Protein AF-A0A0R2HB20-F1 (afdb_monomer)

Nearest PDB structures (foldseek):
  3k6q-assembly2_D  TM=3.188E-01  e=1.375E+00  Syntrophomonas wolfei subsp. wolfei str. Goettingen G311

Solvent-accessible surface area (backbone atoms only — not comparable to full-atom values): 12251 Å² total; per-residue (Å²): 90,63,37,22,66,44,56,65,70,60,52,48,53,48,52,52,53,52,28,56,75,71,75,42,61,64,51,72,50,74,55,97,50,35,41,39,42,31,37,76,92,44,102,54,73,49,78,46,78,54,72,73,81,50,82,34,63,66,57,35,50,54,51,51,53,49,51,50,35,42,78,71,64,76,43,54,73,68,59,49,53,56,47,51,55,51,54,71,72,52,77,87,70,78,56,67,68,58,53,38,52,49,24,12,61,65,12,36,61,66,46,66,77,68,73,55,55,74,65,53,48,53,50,22,34,52,29,8,24,51,15,47,50,47,17,62,51,41,49,74,77,42,100,48,89,49,51,24,36,21,56,9,26,20,48,21,25,39,52,21,51,54,50,26,71,80,40,71,90,45,62,39,68,58,40,29,64,33,11,40,47,67,71,50,51,59,69,46,42,53,50,13,53,53,31,40,75,70,69,39,48,70,63,11,51,52,40,36,50,54,30,48,53,42,53,49,27,26,54,50,13,30,50,52,24,51,55,52,50,68,73,76,106

Foldseek 3Di:
DVLQPDDQVVVQVLVCLVCVLVVWDWDWDDDDQWIWIDTPVDRDIDIDGHDNPHHDVVLVVQLVVLSVCVSVVVDDPVVSVVSNVVSVPDDPDDPLVVVLQVQLVQLQPVCVVVVHDVLLSVLSSRLQSQLVVQLVVCVVVDPDPLPSLLSSLLSQLLSLVVSCVVPVVDDSVSSSVSSCRVQQPVVLLVVLVVCVVVVVPVSSVVSNVSNVVNVVSSVNSNVVNVVVNVVVD

InterPro domains:
  IPR010619 Threonine/serine exporter-like, N-terminal domain [PF06738] (1-228)
  IPR050539 ThrE Dicarboxylate/Amino Acid Exporter [PTHR34390] (1-230)

Radius of gyration: 22.12 Å; Cα contacts (8 Å, |Δi|>4): 313; chains: 1; bounding box: 54×37×67 Å

pLDDT: mean 86.82, std 7.97, range [53.91, 97.56]

Mean predicted aligned error: 9.38 Å

Organism: Weissella viridescens (NCBI:txid1629)

Secondary structure (DSSP, 8-state):
-GGGT--HHHHHHHHHHHHHHTT--EEEEEETTEEEEEETTSSPEEEEE-------HHHHHHHHHHHHHHHTTSS-HHHHHHHHHHHHH------HHHHHHHHHHHHSHHHHHTT--HHHHHHHHHHHHHHHHHHHHHHTT--STTHHHHHHHHHHHHHHHHHHHH-TTS-HHHHHHHHTGGGS-HHHHHHHHHHHHTT-HHHHHHHHHHHHHHHHHHHHHHHHHHHHHHHH-

Sequence (233 aa):
MIENGAEDSQVENQLITISEFLNVKINCAITLDTIFINLDSTSKTELIKVNSNAFNLQKVDALTQNTYALLTRQIDLNTYYDRIDRIEHKTINYPFWLRFIGAGLVSMPPFLLFQTTPITFLFGFFLGPTGYFLNSTVDRHVDLPYVANVFGDFTVAFLACVAGTFYPTTSVASLIIFGLLPLFPGTSIVNAIHEIIHNEMISGLIRLLQSLLSAGALGVGSTIAIVIFNALF

Structure (mmCIF, N/CA/C/O backbone):
data_AF-A0A0R2HB20-F1
#
_entry.id   AF-A0A0R2HB20-F1
#
loop_
_atom_site.group_PDB
_atom_site.id
_atom_site.type_symbol
_atom_site.label_atom_id
_atom_site.label_alt_id
_atom_site.label_comp_id
_atom_site.label_asym_id
_atom_site.label_entity_id
_atom_site.label_seq_id
_atom_site.pdbx_PDB_ins_code
_atom_site.Cartn_x
_atom_site.Cartn_y
_atom_site.Cartn_z
_atom_site.occupancy
_atom_site.B_iso_or_equiv
_atom_site.auth_seq_id
_atom_site.auth_comp_id
_atom_site.auth_asym_id
_atom_site.auth_atom_id
_atom_site.pdbx_PDB_model_num
ATOM 1 N N . MET A 1 1 ? -11.831 -5.806 14.038 1.00 81.19 1 MET A N 1
ATOM 2 C CA . MET A 1 1 ? -11.592 -4.432 13.523 1.00 81.19 1 MET A CA 1
ATOM 3 C C . MET A 1 1 ? -10.115 -4.170 13.262 1.00 81.19 1 MET A C 1
ATOM 5 O O . MET A 1 1 ? -9.797 -3.836 12.130 1.00 81.19 1 MET A O 1
ATOM 9 N N . ILE A 1 2 ? -9.230 -4.380 14.245 1.00 82.12 2 ILE A N 1
ATOM 10 C CA . ILE A 1 2 ? -7.772 -4.149 14.120 1.00 82.12 2 ILE A CA 1
ATOM 11 C C . ILE A 1 2 ? -7.163 -4.896 12.926 1.00 82.12 2 ILE A C 1
ATOM 13 O O . ILE A 1 2 ? -6.476 -4.292 12.112 1.00 82.12 2 ILE A O 1
ATOM 17 N N . GLU A 1 3 ? -7.535 -6.166 12.722 1.00 80.56 3 GLU A N 1
ATOM 18 C CA . GLU A 1 3 ? -7.082 -6.967 11.567 1.00 80.56 3 GLU A CA 1
ATOM 19 C C . GLU A 1 3 ? -7.355 -6.317 10.206 1.00 80.56 3 GLU A C 1
ATOM 21 O O . GLU A 1 3 ? -6.705 -6.658 9.227 1.00 80.56 3 GLU A O 1
ATOM 26 N N . ASN A 1 4 ? -8.323 -5.394 10.148 1.00 76.44 4 ASN A N 1
ATOM 27 C CA . ASN A 1 4 ? -8.774 -4.724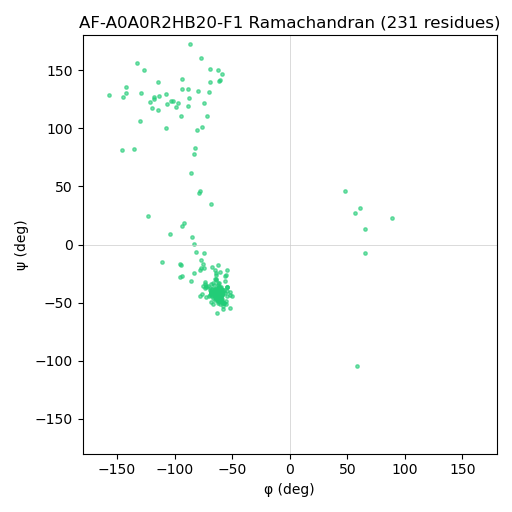 8.934 1.00 76.44 4 ASN A CA 1
ATOM 28 C C . ASN A 1 4 ? -8.246 -3.282 8.816 1.00 76.44 4 ASN A C 1
ATOM 30 O O . ASN A 1 4 ? -8.675 -2.558 7.915 1.00 76.44 4 ASN A O 1
ATOM 34 N N . GLY A 1 5 ? -7.326 -2.867 9.694 1.00 73.69 5 GLY A N 1
ATOM 35 C CA . GLY A 1 5 ? -6.670 -1.560 9.635 1.00 73.69 5 GLY A CA 1
ATOM 36 C C . GLY A 1 5 ? -7.382 -0.429 10.379 1.00 73.69 5 GLY A C 1
ATOM 37 O O . GLY A 1 5 ? -7.194 0.729 10.017 1.00 73.69 5 GLY A O 1
ATOM 38 N N . ALA A 1 6 ? -8.219 -0.756 11.370 1.00 78.94 6 ALA A N 1
ATOM 39 C CA . ALA A 1 6 ? -8.758 0.234 12.306 1.00 78.94 6 ALA A CA 1
ATOM 40 C C . ALA A 1 6 ? -7.655 0.765 13.236 1.00 78.94 6 ALA A C 1
ATOM 42 O O . ALA A 1 6 ? -6.721 0.028 13.544 1.00 78.94 6 ALA A O 1
ATOM 43 N N . GLU A 1 7 ? -7.792 2.007 13.699 1.00 76.81 7 GLU A N 1
ATOM 44 C CA . GLU A 1 7 ? -6.889 2.591 14.697 1.00 76.81 7 GLU A CA 1
ATOM 45 C C . GLU A 1 7 ? -7.077 1.912 16.062 1.00 76.81 7 GLU A C 1
ATOM 47 O O . GLU A 1 7 ? -8.211 1.645 16.476 1.00 76.81 7 GLU A O 1
ATOM 52 N N . ASP A 1 8 ? -5.978 1.656 16.776 1.00 82.56 8 ASP A N 1
ATOM 53 C CA . ASP A 1 8 ? -5.995 0.941 18.060 1.00 82.56 8 ASP A CA 1
ATOM 54 C C . ASP A 1 8 ? -6.883 1.667 19.086 1.00 82.56 8 ASP A C 1
ATOM 56 O O . ASP A 1 8 ? -7.812 1.080 19.648 1.00 82.56 8 ASP A O 1
ATOM 60 N N . SER A 1 9 ? -6.702 2.983 19.226 1.00 80.62 9 SER A N 1
ATOM 61 C CA . SER A 1 9 ? -7.487 3.835 20.129 1.00 80.62 9 SER A CA 1
ATOM 62 C C . SER A 1 9 ? -8.981 3.878 19.782 1.00 80.62 9 SER A C 1
ATOM 64 O O . SER A 1 9 ? -9.837 3.951 20.669 1.00 80.62 9 SER A O 1
ATOM 66 N N . GLN A 1 10 ? -9.337 3.796 18.496 1.00 83.75 10 GLN A N 1
ATOM 67 C CA . GLN A 1 10 ? -10.731 3.731 18.056 1.00 83.75 10 GLN A CA 1
ATOM 68 C C . GLN A 1 10 ? -11.389 2.433 18.535 1.00 83.75 10 GLN A C 1
ATOM 70 O O . GLN A 1 10 ? -12.524 2.454 19.021 1.00 83.75 10 GLN A O 1
ATOM 75 N N . VAL A 1 11 ? -10.691 1.304 18.390 1.00 87.50 11 VAL A N 1
ATOM 76 C CA . VAL A 1 11 ? -11.201 -0.008 18.806 1.00 87.50 11 VAL A CA 1
ATOM 77 C C . VAL A 1 11 ? -11.295 -0.095 20.329 1.00 87.50 11 VAL A C 1
ATOM 79 O O . VAL A 1 11 ? -12.304 -0.583 20.839 1.00 87.50 11 VAL A O 1
ATOM 82 N N . GLU A 1 12 ? -10.307 0.434 21.053 1.00 88.00 12 GLU A N 1
ATOM 83 C CA . GLU A 1 12 ? -10.327 0.508 22.517 1.00 88.00 12 GLU A CA 1
ATOM 84 C C . GLU A 1 12 ? -11.546 1.288 23.031 1.00 88.00 12 GLU A C 1
ATOM 86 O O . GLU A 1 12 ? -12.331 0.770 23.829 1.00 88.00 12 GLU A O 1
ATOM 91 N N . ASN A 1 13 ? -11.778 2.492 22.498 1.00 87.94 13 ASN A N 1
ATOM 92 C CA . ASN A 1 13 ? -12.926 3.318 22.874 1.00 87.94 13 ASN A CA 1
ATOM 93 C C . ASN A 1 13 ? -14.269 2.626 22.586 1.00 87.94 13 ASN A C 1
ATOM 95 O O . ASN A 1 13 ? -15.206 2.728 23.384 1.00 87.94 13 ASN A O 1
ATOM 99 N N . GLN A 1 14 ? -14.385 1.900 21.467 1.00 90.19 14 GLN A N 1
ATOM 100 C CA . GLN A 1 14 ? -15.598 1.131 21.173 1.00 90.19 14 GLN A CA 1
ATOM 101 C C . GLN A 1 14 ? -15.830 0.006 22.182 1.00 90.19 14 GLN A C 1
ATOM 103 O O . GLN A 1 14 ? -16.966 -0.173 22.620 1.00 90.19 14 GLN A O 1
ATOM 108 N N . LEU A 1 15 ? -14.784 -0.727 22.577 1.00 90.00 15 LEU A N 1
ATOM 109 C CA . LEU A 1 15 ? -14.899 -1.791 23.577 1.00 90.00 15 LEU A CA 1
ATOM 110 C C . LEU A 1 15 ? -15.379 -1.243 24.924 1.00 90.00 15 LEU A C 1
ATOM 112 O O . LEU A 1 15 ? -16.316 -1.798 25.497 1.00 90.00 15 LEU A O 1
ATOM 116 N N . ILE A 1 16 ? -14.805 -0.124 25.376 1.00 89.75 16 ILE A N 1
ATOM 117 C CA . ILE A 1 16 ? -15.217 0.557 26.614 1.00 89.75 16 ILE A CA 1
ATOM 118 C C . ILE A 1 16 ? -16.680 1.025 26.517 1.00 89.75 16 ILE A C 1
ATOM 120 O O . ILE A 1 16 ? -17.482 0.791 27.419 1.00 89.75 16 ILE A O 1
ATOM 124 N N . THR A 1 17 ? -17.079 1.619 25.391 1.00 90.00 17 THR A N 1
ATOM 125 C CA . THR A 1 17 ? -18.458 2.111 25.209 1.00 90.00 17 THR A CA 1
ATOM 126 C C . THR A 1 17 ? -19.479 0.964 25.213 1.00 90.00 17 THR A C 1
ATOM 128 O O . THR A 1 17 ? -20.555 1.071 25.805 1.00 90.00 17 THR A O 1
ATOM 131 N N . ILE A 1 18 ? -19.155 -0.161 24.564 1.00 90.56 18 ILE A N 1
ATOM 132 C CA . ILE A 1 18 ? -20.009 -1.357 24.560 1.00 90.56 18 ILE A CA 1
ATOM 133 C C . ILE A 1 18 ? -20.105 -1.948 25.969 1.00 90.56 18 ILE A C 1
ATOM 135 O O . ILE A 1 18 ? -21.194 -2.338 26.394 1.00 90.56 18 ILE A O 1
ATOM 139 N N . SER A 1 19 ? -18.997 -2.007 26.708 1.00 88.88 19 SER A N 1
ATOM 140 C CA . SER A 1 19 ? -19.000 -2.569 28.057 1.00 88.88 19 SER A CA 1
ATOM 141 C C . SER A 1 19 ? -19.853 -1.736 29.013 1.00 88.88 19 SER A C 1
ATOM 143 O O . SER A 1 19 ? -20.666 -2.293 29.751 1.00 88.88 19 SER A O 1
ATOM 145 N N . GLU A 1 20 ? -19.758 -0.405 28.936 1.00 89.19 20 GLU A N 1
ATOM 146 C CA . GLU A 1 20 ? -20.611 0.510 29.701 1.00 89.19 20 GLU A CA 1
ATOM 147 C C . GLU A 1 20 ? -22.096 0.327 29.365 1.00 89.19 20 GLU A C 1
ATOM 149 O O . GLU A 1 20 ? -22.927 0.243 30.271 1.00 89.19 20 GLU A O 1
ATOM 154 N N . PHE A 1 21 ? -22.439 0.182 28.080 1.00 88.75 21 PHE A N 1
ATOM 155 C CA . PHE A 1 21 ? -23.811 -0.099 27.646 1.00 88.75 21 PHE A CA 1
ATOM 156 C C . PHE A 1 21 ? -24.355 -1.421 28.213 1.00 88.75 21 PHE A C 1
ATOM 158 O O . PHE A 1 21 ? -25.532 -1.508 28.570 1.00 88.75 21 PHE A O 1
ATOM 165 N N . LEU A 1 22 ? -23.499 -2.440 28.331 1.00 87.31 22 LEU A N 1
ATOM 166 C CA . LEU A 1 22 ? -23.826 -3.742 28.923 1.00 87.31 22 LEU A CA 1
ATOM 167 C C . LEU A 1 22 ? -23.723 -3.765 30.453 1.00 87.31 22 LEU A C 1
ATOM 169 O O . LEU A 1 22 ? -24.010 -4.793 31.067 1.00 87.31 22 LEU A O 1
ATOM 173 N N . ASN A 1 23 ? -23.365 -2.639 31.076 1.00 87.69 23 ASN A N 1
ATOM 174 C CA . ASN A 1 23 ? -23.177 -2.511 32.519 1.00 87.69 23 ASN A CA 1
ATOM 175 C C . ASN A 1 23 ? -22.063 -3.430 33.072 1.00 87.69 23 ASN A C 1
ATOM 177 O O . ASN A 1 23 ? -22.123 -3.896 34.212 1.00 87.69 23 ASN A O 1
ATOM 181 N N . VAL A 1 24 ? -21.037 -3.687 32.255 1.00 86.56 24 VAL A N 1
ATOM 182 C CA . VAL A 1 24 ? -19.833 -4.453 32.600 1.00 86.56 24 VAL A CA 1
ATOM 183 C C . VAL A 1 24 ? -18.637 -3.506 32.576 1.00 86.56 24 VAL A C 1
ATOM 185 O O . VAL A 1 24 ? -18.404 -2.818 31.589 1.00 86.56 24 VAL A O 1
ATOM 188 N N . LYS A 1 25 ? -17.854 -3.468 33.655 1.00 84.31 25 LYS A N 1
ATOM 189 C CA . LYS A 1 25 ? -16.605 -2.699 33.683 1.00 84.31 25 LYS A CA 1
ATOM 190 C C . LYS A 1 25 ? -15.454 -3.547 33.162 1.00 84.31 25 LYS A C 1
ATOM 192 O O . LYS A 1 25 ? -15.228 -4.650 33.666 1.00 84.31 25 LYS A O 1
ATOM 197 N N . ILE A 1 26 ? -14.741 -3.022 32.173 1.00 87.12 26 ILE A N 1
ATOM 198 C CA . ILE A 1 26 ? -13.533 -3.635 31.627 1.00 87.12 26 ILE A CA 1
ATOM 199 C C . ILE A 1 26 ? -12.386 -2.631 31.650 1.00 87.12 26 ILE A C 1
ATOM 201 O O . ILE A 1 26 ? -12.605 -1.434 31.476 1.00 87.12 26 ILE A O 1
ATOM 205 N N . ASN A 1 27 ? -11.170 -3.144 31.788 1.00 84.88 27 ASN A N 1
ATOM 206 C CA . ASN A 1 27 ? -9.959 -2.438 31.402 1.00 84.88 27 ASN A CA 1
ATOM 207 C C . ASN A 1 27 ? -9.441 -3.093 30.123 1.00 84.88 27 ASN A C 1
ATOM 209 O O . ASN A 1 27 ? -9.189 -4.302 30.100 1.00 84.88 27 ASN A O 1
ATOM 213 N N . CYS A 1 28 ? -9.327 -2.300 29.064 1.00 85.19 28 CYS A N 1
ATOM 214 C CA . CYS A 1 28 ? -8.822 -2.733 27.770 1.00 85.19 28 CYS A CA 1
ATOM 215 C C . CYS A 1 28 ? -7.513 -2.003 27.484 1.00 85.19 28 CYS A C 1
ATOM 217 O O . CYS A 1 28 ? -7.403 -0.820 27.778 1.00 85.19 28 CYS A O 1
ATOM 219 N N . ALA A 1 29 ? -6.540 -2.707 26.921 1.00 83.44 29 ALA A N 1
ATOM 220 C CA . ALA A 1 29 ? -5.351 -2.098 26.346 1.00 83.44 29 ALA A CA 1
ATOM 221 C C . ALA A 1 29 ? -4.976 -2.866 25.083 1.00 83.44 29 ALA A C 1
ATOM 223 O O . ALA A 1 29 ? -4.981 -4.101 25.072 1.00 83.44 29 ALA A O 1
ATOM 224 N N . ILE A 1 30 ? -4.654 -2.146 24.016 1.00 82.94 30 ILE A N 1
ATOM 225 C CA . ILE A 1 30 ? -4.180 -2.738 22.767 1.00 82.94 30 ILE A CA 1
ATOM 226 C C . ILE A 1 30 ? -2.691 -2.434 22.645 1.00 82.94 30 ILE A C 1
ATOM 228 O O . ILE A 1 30 ? -2.248 -1.306 22.838 1.00 82.94 30 ILE A O 1
ATOM 232 N N . THR A 1 31 ? -1.872 -3.451 22.389 1.00 78.88 31 THR A N 1
ATOM 233 C CA . THR A 1 31 ? -0.432 -3.254 22.194 1.00 78.88 31 THR A CA 1
ATOM 234 C C . THR A 1 31 ? 0.086 -4.226 21.149 1.00 78.88 31 THR A C 1
ATOM 236 O O . THR A 1 31 ? -0.089 -5.439 21.285 1.00 78.88 31 THR A O 1
ATOM 239 N N . LEU A 1 32 ? 0.773 -3.694 20.133 1.00 70.25 32 LEU A N 1
ATOM 240 C CA . LEU A 1 32 ? 1.291 -4.449 18.987 1.00 70.25 32 LEU A CA 1
ATOM 241 C C . LEU A 1 32 ? 0.153 -5.167 18.241 1.00 70.25 32 LEU A C 1
ATOM 243 O O . LEU A 1 32 ? -0.633 -4.528 17.559 1.00 70.25 32 LEU A O 1
ATOM 247 N N . ASP A 1 33 ? 0.046 -6.482 18.430 1.00 75.50 33 ASP A N 1
ATOM 248 C CA . ASP A 1 33 ? -0.970 -7.356 17.844 1.00 75.50 33 ASP A CA 1
ATOM 249 C C . ASP A 1 33 ? -1.747 -8.101 18.939 1.00 75.50 33 ASP A C 1
ATOM 251 O O . ASP A 1 33 ? -2.191 -9.230 18.746 1.00 75.50 33 ASP A O 1
ATOM 255 N N . THR A 1 34 ? -1.816 -7.563 20.157 1.00 79.06 34 THR A N 1
ATOM 256 C CA . THR A 1 34 ? -2.513 -8.220 21.269 1.00 79.06 34 THR A CA 1
ATOM 257 C C . THR A 1 34 ? -3.483 -7.266 21.935 1.00 79.06 34 THR A C 1
ATOM 259 O O . THR A 1 34 ? -3.132 -6.148 22.308 1.00 79.06 34 THR A O 1
ATOM 262 N N . ILE A 1 35 ? -4.711 -7.745 22.101 1.00 85.69 35 ILE A N 1
ATOM 263 C CA . ILE A 1 35 ? -5.748 -7.083 22.877 1.00 85.69 35 ILE A CA 1
ATOM 264 C C . ILE A 1 35 ? -5.736 -7.714 24.267 1.00 85.69 35 ILE A C 1
ATOM 266 O O . ILE A 1 35 ? -5.911 -8.928 24.411 1.00 85.69 35 ILE A O 1
ATOM 270 N N . PHE A 1 36 ? -5.521 -6.880 25.278 1.00 86.00 36 PHE A N 1
ATOM 271 C CA . PHE A 1 36 ? -5.611 -7.235 26.685 1.00 86.00 36 PHE A CA 1
ATOM 272 C C . PHE A 1 36 ? -6.974 -6.793 27.199 1.00 86.00 36 PHE A C 1
ATOM 274 O O . PHE A 1 36 ? -7.267 -5.600 27.199 1.00 86.00 36 PHE A O 1
ATOM 281 N N . ILE A 1 37 ? -7.799 -7.738 27.652 1.00 87.75 37 ILE A N 1
ATOM 282 C CA . ILE A 1 37 ? -9.099 -7.430 28.258 1.00 87.75 37 ILE A CA 1
ATOM 283 C C . ILE A 1 37 ? -9.123 -8.005 29.666 1.00 87.75 37 ILE A C 1
ATOM 285 O O . ILE A 1 37 ? -8.949 -9.206 29.867 1.00 87.75 37 ILE A O 1
ATOM 289 N N . ASN A 1 38 ? -9.363 -7.144 30.647 1.00 86.19 38 ASN A N 1
ATOM 290 C CA . ASN A 1 38 ? -9.568 -7.523 32.037 1.00 86.19 38 ASN A CA 1
ATOM 291 C C . ASN A 1 38 ? -10.977 -7.099 32.464 1.00 86.19 38 ASN A C 1
ATOM 293 O O . ASN A 1 38 ? -11.353 -5.943 32.279 1.00 86.19 38 ASN A O 1
ATOM 297 N N . LEU A 1 39 ? -11.764 -8.027 33.012 1.00 82.31 39 LEU A N 1
ATOM 298 C CA . LEU A 1 39 ? -13.077 -7.714 33.573 1.00 82.31 39 LEU A CA 1
ATOM 299 C C . LEU A 1 39 ? -12.911 -7.333 35.045 1.00 82.31 39 LEU A C 1
ATOM 301 O O . LEU A 1 39 ? -12.550 -8.184 35.842 1.00 82.31 39 LEU A O 1
ATOM 305 N N . ASP A 1 40 ? -13.280 -6.120 35.455 1.00 72.06 40 ASP A N 1
ATOM 306 C CA . ASP A 1 40 ? -13.104 -5.664 36.850 1.00 72.06 40 ASP A CA 1
ATOM 307 C C . ASP A 1 40 ? -13.760 -6.593 37.896 1.00 72.06 40 ASP A C 1
ATOM 309 O O . ASP A 1 40 ? -13.333 -6.655 39.049 1.00 72.06 40 ASP A O 1
ATOM 313 N N . SER A 1 41 ? -14.807 -7.330 37.509 1.00 66.69 41 SER A N 1
ATOM 314 C CA . SER A 1 41 ? -15.517 -8.273 38.382 1.00 66.69 41 SER A CA 1
ATOM 315 C C . SER A 1 41 ? -14.762 -9.582 38.637 1.00 66.69 41 SER A C 1
ATOM 317 O O . SER A 1 41 ? -15.094 -10.306 39.577 1.00 66.69 41 SER A O 1
ATOM 319 N N . THR A 1 42 ? -13.751 -9.908 37.830 1.00 63.12 42 THR A N 1
ATOM 320 C CA . THR A 1 42 ? -12.968 -11.141 37.940 1.00 63.12 42 THR A CA 1
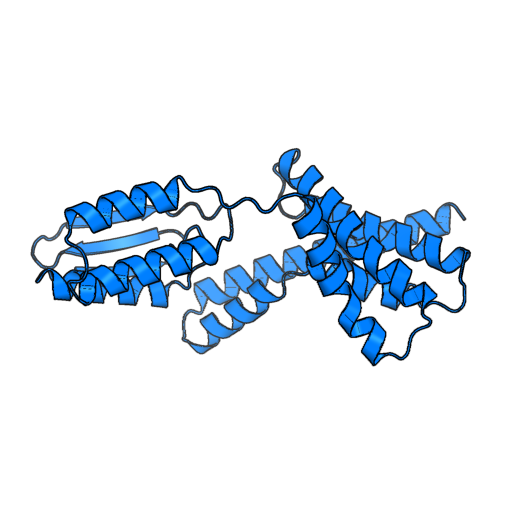ATOM 321 C C . THR A 1 42 ? -11.506 -10.854 37.632 1.00 63.12 42 THR A C 1
ATOM 323 O O . THR A 1 42 ? -11.217 -10.331 36.573 1.00 63.12 42 THR A O 1
ATOM 326 N N . SER A 1 43 ? -10.547 -11.274 38.463 1.00 69.44 43 SER A N 1
ATOM 327 C CA . SER A 1 43 ? -9.100 -11.106 38.191 1.00 69.44 43 SER A CA 1
ATOM 328 C C . SER A 1 43 ? -8.567 -11.967 37.022 1.00 69.44 43 SER A C 1
ATOM 330 O O . SER A 1 43 ? -7.460 -12.496 37.084 1.00 69.44 43 SER A O 1
ATOM 332 N N . LYS A 1 44 ? -9.377 -12.176 35.982 1.00 75.56 44 LYS A N 1
ATOM 333 C CA . LYS A 1 44 ? -9.068 -12.901 34.758 1.00 75.56 44 LYS A CA 1
ATOM 334 C C . LYS A 1 44 ? -8.780 -11.891 33.654 1.00 75.56 44 LYS A C 1
ATOM 336 O O . LYS A 1 44 ? -9.631 -11.071 33.320 1.00 75.56 44 LYS A O 1
ATOM 341 N N . THR A 1 45 ? -7.595 -12.015 33.075 1.00 80.81 45 THR A N 1
ATOM 342 C CA . THR A 1 45 ? -7.200 -11.295 31.867 1.00 80.81 45 THR A CA 1
ATOM 343 C C . THR A 1 45 ? -7.272 -12.260 30.696 1.00 80.81 45 THR A C 1
ATOM 345 O O . THR A 1 45 ? -6.626 -13.309 30.730 1.00 80.81 45 THR A O 1
ATOM 348 N N . GLU A 1 46 ? -8.040 -11.911 29.671 1.00 83.69 46 GLU A N 1
ATOM 349 C CA . GLU A 1 46 ? -7.990 -12.596 28.384 1.00 83.69 46 GLU A CA 1
ATOM 350 C C . GLU A 1 46 ? -7.036 -11.874 27.437 1.00 83.69 46 GLU A C 1
ATOM 352 O O . GLU A 1 46 ? -6.933 -10.644 27.428 1.00 83.69 46 GLU A O 1
ATOM 357 N N . LEU A 1 47 ? -6.319 -12.679 26.656 1.00 83.06 47 LEU A N 1
ATOM 358 C CA . LEU A 1 47 ? -5.346 -12.231 25.674 1.00 83.06 47 LEU A CA 1
ATOM 359 C C . LEU A 1 47 ? -5.795 -12.717 24.310 1.00 83.06 47 LEU A C 1
ATOM 361 O O . LEU A 1 47 ? -5.864 -13.924 24.071 1.00 83.06 47 LEU A O 1
ATOM 365 N N . ILE A 1 48 ? -6.069 -11.778 23.415 1.00 85.75 48 ILE A N 1
ATOM 366 C CA . ILE A 1 48 ? -6.472 -12.089 22.048 1.00 85.75 48 ILE A CA 1
ATOM 367 C C . ILE A 1 48 ? -5.376 -11.587 21.121 1.00 85.75 48 ILE A C 1
ATOM 369 O O . ILE A 1 48 ? -5.120 -10.386 21.046 1.00 85.75 48 ILE A O 1
ATOM 373 N N . LYS A 1 49 ? -4.721 -12.516 20.420 1.00 80.75 49 LYS A N 1
ATOM 374 C CA . LYS A 1 49 ? -3.762 -12.178 19.369 1.00 80.75 49 LYS A CA 1
ATOM 375 C C . LYS A 1 49 ? -4.512 -11.830 18.084 1.00 80.75 49 LYS A C 1
ATOM 377 O O . LYS A 1 49 ? -5.380 -12.579 17.649 1.00 80.75 49 LYS A O 1
ATOM 382 N N . VAL A 1 50 ? -4.130 -10.719 17.480 1.00 79.44 50 VAL A N 1
ATOM 383 C CA . VAL A 1 50 ? -4.640 -10.177 16.223 1.00 79.44 50 VAL A CA 1
ATOM 384 C C . VAL A 1 50 ? -3.743 -10.666 15.085 1.00 79.44 50 VAL A C 1
ATOM 386 O O . VAL A 1 50 ? -2.521 -10.608 15.198 1.00 79.44 50 VAL A O 1
ATOM 389 N N . ASN A 1 51 ? -4.322 -11.150 13.983 1.00 67.56 51 ASN A N 1
ATOM 390 C CA . ASN A 1 51 ? -3.569 -11.435 12.757 1.00 67.56 51 ASN A CA 1
ATOM 391 C C . ASN A 1 51 ? -3.910 -10.387 11.690 1.00 67.56 51 ASN A C 1
ATOM 393 O O . ASN A 1 51 ? -4.936 -10.460 11.014 1.00 67.56 51 ASN A O 1
ATOM 397 N N . SER A 1 52 ? -3.039 -9.395 11.525 1.00 63.16 52 SER A N 1
ATOM 398 C CA . SER A 1 52 ? -3.215 -8.306 10.562 1.00 63.16 52 SER A CA 1
ATOM 399 C C . SER A 1 52 ? -2.751 -8.710 9.154 1.00 63.16 52 SER A C 1
ATOM 401 O O . SER A 1 52 ? -1.686 -8.322 8.689 1.00 63.16 52 SER A O 1
ATOM 403 N N . ASN A 1 53 ? -3.570 -9.488 8.440 1.00 53.91 53 ASN A N 1
ATOM 404 C CA . ASN A 1 53 ? -3.226 -9.934 7.081 1.00 53.91 53 ASN A CA 1
ATOM 405 C C . ASN A 1 53 ? -3.807 -9.062 5.951 1.00 53.91 53 ASN A C 1
ATOM 407 O O . ASN A 1 53 ? -3.345 -9.180 4.818 1.00 53.91 53 ASN A O 1
ATOM 411 N N . ALA A 1 54 ? -4.815 -8.208 6.194 1.00 59.06 54 ALA A N 1
ATOM 412 C CA . ALA A 1 54 ? -5.446 -7.443 5.110 1.00 59.06 54 ALA A CA 1
ATOM 413 C C . ALA A 1 54 ? -6.154 -6.154 5.564 1.00 59.06 54 ALA A C 1
ATOM 415 O O . ALA A 1 54 ? -7.049 -6.186 6.399 1.00 59.06 54 ALA A O 1
ATOM 416 N N . PHE A 1 55 ? -5.850 -5.021 4.923 1.00 67.38 55 PHE A N 1
ATOM 417 C CA . PHE A 1 55 ? -6.564 -3.755 5.133 1.00 67.38 55 PHE A CA 1
ATOM 418 C C . PHE A 1 55 ? -7.950 -3.769 4.467 1.00 67.38 55 PHE A C 1
ATOM 420 O O . PHE A 1 55 ? -8.067 -3.920 3.250 1.00 67.38 55 PHE A O 1
ATOM 427 N N . ASN A 1 56 ? -9.011 -3.558 5.248 1.00 72.50 56 ASN A N 1
ATOM 428 C CA . ASN A 1 56 ? -10.378 -3.442 4.747 1.00 72.50 56 ASN A CA 1
ATOM 429 C C . ASN A 1 56 ? -11.186 -2.436 5.580 1.00 72.50 56 ASN A C 1
ATOM 431 O O . ASN A 1 56 ? -11.996 -2.797 6.437 1.00 72.50 56 ASN A O 1
ATOM 435 N N . LEU A 1 57 ? -11.000 -1.149 5.277 1.00 80.00 57 LEU A N 1
ATOM 436 C CA . LEU A 1 57 ? -11.694 -0.053 5.963 1.00 80.00 57 LEU A CA 1
ATOM 437 C C . LEU A 1 57 ? -13.222 -0.130 5.827 1.00 80.00 57 LEU A C 1
ATOM 439 O O . LEU A 1 57 ? -13.942 0.355 6.692 1.00 80.00 57 LEU A O 1
ATOM 443 N N . GLN A 1 58 ? -13.738 -0.794 4.790 1.00 80.12 58 GLN A N 1
ATOM 444 C CA . GLN A 1 58 ? -15.177 -0.996 4.642 1.00 80.12 58 GLN A CA 1
ATOM 445 C C . GLN A 1 58 ? -15.733 -1.966 5.693 1.00 80.12 58 GLN A C 1
ATOM 447 O O . GLN A 1 58 ? -16.832 -1.7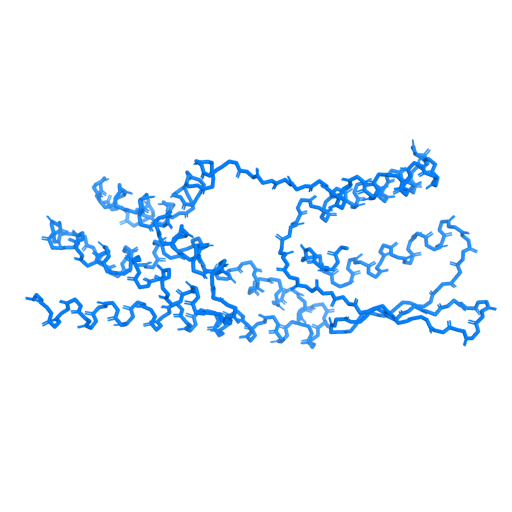48 6.200 1.00 80.12 58 GLN A O 1
ATOM 452 N N . LYS A 1 59 ? -14.988 -3.019 6.057 1.00 84.88 59 LYS A N 1
ATOM 453 C CA . LYS A 1 59 ? -15.358 -3.874 7.197 1.00 84.88 59 LYS A CA 1
ATOM 454 C C . LYS A 1 59 ? -15.297 -3.091 8.508 1.00 84.88 59 LYS A C 1
ATOM 456 O O . LYS A 1 59 ? -16.183 -3.259 9.339 1.00 84.88 59 LYS A O 1
ATOM 461 N N . VAL A 1 60 ? -14.301 -2.218 8.679 1.00 86.19 60 VAL A N 1
ATOM 462 C CA . VAL A 1 60 ? -14.193 -1.342 9.862 1.00 86.19 60 VAL A CA 1
ATOM 463 C C . VAL A 1 60 ? -15.409 -0.416 9.983 1.00 86.19 60 VAL A C 1
ATOM 465 O O . VAL A 1 60 ? -16.008 -0.340 11.057 1.00 86.19 60 VAL A O 1
ATOM 468 N N . ASP A 1 61 ? -15.821 0.227 8.889 1.00 86.00 61 ASP A N 1
ATOM 469 C CA . ASP A 1 61 ? -17.012 1.084 8.844 1.00 86.00 61 ASP A CA 1
ATOM 470 C C . ASP A 1 61 ? -18.299 0.287 9.111 1.00 86.00 61 ASP A C 1
ATOM 472 O O . ASP A 1 61 ? -19.090 0.654 9.978 1.00 86.00 61 ASP A O 1
ATOM 476 N N . ALA A 1 62 ? -18.476 -0.870 8.464 1.00 88.12 62 ALA A N 1
ATOM 477 C CA . ALA A 1 62 ? -19.643 -1.726 8.681 1.00 88.12 62 ALA A CA 1
ATOM 478 C C . ALA A 1 62 ? -19.765 -2.205 10.140 1.00 88.12 62 ALA A C 1
ATOM 480 O O . ALA A 1 62 ? -20.862 -2.202 10.700 1.00 88.12 62 ALA A O 1
ATOM 481 N N . LEU A 1 63 ? -18.648 -2.590 10.770 1.00 90.38 63 LEU A N 1
ATOM 482 C CA . LEU A 1 63 ? -18.612 -2.959 12.189 1.00 90.38 63 LEU A CA 1
ATOM 483 C C . LEU A 1 63 ? -18.935 -1.758 13.083 1.00 90.38 63 LEU A C 1
ATOM 485 O O . LEU A 1 63 ? -19.745 -1.883 13.997 1.00 90.38 63 LEU A O 1
ATOM 489 N N . THR A 1 64 ? -18.381 -0.584 12.777 1.00 89.94 64 THR A N 1
ATOM 490 C CA . THR A 1 64 ? -18.646 0.658 13.521 1.00 89.94 64 THR A CA 1
ATOM 491 C C . THR A 1 64 ? -20.120 1.055 13.457 1.00 89.94 64 THR A C 1
ATOM 493 O O . THR A 1 64 ? -20.728 1.352 14.486 1.00 89.94 64 THR A O 1
ATOM 496 N N . GLN A 1 65 ? -20.735 0.998 12.274 1.00 91.06 65 GLN A N 1
ATOM 497 C CA . GLN A 1 65 ? -22.166 1.259 12.104 1.00 91.06 65 GLN A CA 1
ATOM 498 C C . GLN A 1 65 ? -23.023 0.236 12.858 1.00 91.06 65 GLN A C 1
ATOM 500 O O . GLN A 1 65 ? -24.028 0.602 13.468 1.00 91.06 65 GLN A O 1
ATOM 505 N N . ASN A 1 66 ? -22.619 -1.039 12.865 1.00 92.88 66 ASN A N 1
ATOM 506 C CA . ASN A 1 66 ? -23.306 -2.077 13.630 1.00 92.88 66 ASN A CA 1
ATOM 507 C C . ASN A 1 66 ? -23.225 -1.811 15.145 1.00 92.88 66 ASN A C 1
ATOM 509 O O . ASN A 1 66 ? -24.232 -1.936 15.840 1.00 92.88 66 ASN A O 1
ATOM 513 N N . THR A 1 67 ? -22.064 -1.377 15.649 1.00 91.94 67 THR A N 1
ATOM 514 C CA . THR A 1 67 ? -21.883 -0.956 17.049 1.00 91.94 67 THR A CA 1
ATOM 515 C C . THR A 1 67 ? -22.772 0.239 17.384 1.00 91.94 67 THR A C 1
ATOM 517 O O . THR A 1 67 ? -23.470 0.221 18.395 1.00 91.94 67 THR A O 1
ATOM 520 N N . TYR A 1 68 ? -22.844 1.246 16.512 1.00 91.56 68 TYR A N 1
ATOM 521 C CA . TYR A 1 68 ? -23.731 2.392 16.719 1.00 91.56 68 TYR A CA 1
ATOM 522 C C . TYR A 1 68 ? -25.216 1.991 16.765 1.00 91.56 68 TYR A C 1
ATOM 524 O O . TYR A 1 68 ? -25.970 2.474 17.613 1.00 91.56 68 TYR A O 1
ATOM 532 N N . ALA A 1 69 ? -25.647 1.070 15.897 1.00 92.44 69 ALA A N 1
ATOM 533 C CA . ALA A 1 69 ? -27.012 0.543 15.903 1.00 92.44 69 ALA A CA 1
ATOM 534 C C . ALA A 1 69 ? -27.351 -0.195 17.212 1.00 92.44 69 ALA A C 1
ATOM 536 O O . ALA A 1 69 ? -28.477 -0.082 17.703 1.00 92.44 69 ALA A O 1
ATOM 537 N N . LEU A 1 70 ? -26.386 -0.914 17.801 1.00 93.19 70 LEU A N 1
ATOM 538 C CA . LEU A 1 70 ? -26.549 -1.552 19.111 1.00 93.19 70 LEU A CA 1
ATOM 539 C C . LEU A 1 70 ? -26.690 -0.504 20.223 1.00 93.19 70 LEU A C 1
ATOM 541 O O . LEU A 1 70 ? -27.655 -0.537 20.986 1.00 93.19 70 LEU A O 1
ATOM 545 N N . LEU A 1 71 ? -25.767 0.461 20.280 1.00 90.75 71 LEU A N 1
ATOM 546 C CA . LEU A 1 71 ? -25.748 1.507 21.311 1.00 90.75 71 LEU A CA 1
ATOM 547 C C . LEU A 1 71 ? -27.008 2.388 21.276 1.00 90.75 71 LEU A C 1
ATOM 549 O O . LEU A 1 71 ? -27.510 2.811 22.317 1.00 90.75 71 LEU A O 1
ATOM 553 N N . THR A 1 72 ? -27.568 2.616 20.085 1.00 92.12 72 THR A N 1
ATOM 554 C CA . THR A 1 72 ? -28.834 3.348 19.892 1.00 92.12 72 THR A CA 1
ATOM 555 C C . THR A 1 72 ? -30.087 2.475 20.034 1.00 92.12 72 THR A C 1
ATOM 557 O O . THR A 1 72 ? -31.194 2.961 19.804 1.00 92.12 72 THR A O 1
ATOM 560 N N . ARG A 1 73 ? -29.942 1.204 20.443 1.00 90.31 73 ARG A N 1
ATOM 561 C CA . ARG A 1 73 ? -31.030 0.222 20.627 1.00 90.31 73 ARG A CA 1
ATOM 562 C C . ARG A 1 73 ? -31.883 -0.018 19.374 1.00 90.31 73 ARG A C 1
ATOM 564 O O . ARG A 1 73 ? -33.048 -0.395 19.480 1.00 90.31 73 ARG A O 1
ATOM 571 N N . GLN A 1 74 ? -31.315 0.186 18.187 1.00 90.56 74 GLN A N 1
ATOM 572 C CA . GLN A 1 74 ? -31.975 -0.120 16.913 1.00 90.56 74 GLN A CA 1
ATOM 573 C C . GLN A 1 74 ? -31.951 -1.621 16.595 1.00 90.56 74 GLN A C 1
ATOM 575 O O . GLN A 1 74 ? -32.766 -2.099 15.807 1.00 90.56 74 GLN A O 1
ATOM 580 N N . ILE A 1 75 ? -31.013 -2.356 17.193 1.00 92.88 75 ILE A N 1
ATOM 581 C CA . ILE A 1 75 ? -30.874 -3.811 17.087 1.00 92.88 75 ILE A CA 1
ATOM 582 C C . ILE A 1 75 ? -30.671 -4.423 18.476 1.00 92.88 75 ILE A C 1
ATOM 584 O O . ILE A 1 75 ? -30.215 -3.739 19.395 1.00 92.88 75 ILE A O 1
ATOM 588 N N . ASP A 1 76 ? -31.009 -5.705 18.628 1.00 91.56 76 ASP A N 1
ATOM 589 C CA . ASP A 1 76 ? -30.723 -6.465 19.846 1.00 91.56 76 ASP A CA 1
ATOM 590 C C . ASP A 1 76 ? -29.321 -7.098 19.809 1.00 91.56 76 ASP A C 1
ATOM 592 O O . ASP A 1 76 ? -28.625 -7.083 18.789 1.00 91.56 76 ASP A O 1
ATOM 596 N N . LEU A 1 77 ? -28.915 -7.672 20.944 1.00 89.62 77 LEU A N 1
ATOM 597 C CA . LEU A 1 77 ? -27.606 -8.304 21.100 1.00 89.62 77 LEU A CA 1
ATOM 598 C C . LEU A 1 77 ? -27.421 -9.505 20.154 1.00 89.62 77 LEU A C 1
ATOM 600 O O . LEU A 1 77 ? -26.345 -9.676 19.590 1.00 89.62 77 LEU A O 1
ATOM 604 N N . ASN A 1 78 ? -28.465 -10.314 19.939 1.00 91.38 78 ASN A N 1
ATOM 605 C CA . ASN A 1 78 ? -28.390 -11.486 19.060 1.00 91.38 78 ASN A CA 1
ATOM 606 C C . ASN A 1 78 ? -28.179 -11.067 17.598 1.00 91.38 78 ASN A C 1
ATOM 608 O O . ASN A 1 78 ? -27.275 -11.553 16.924 1.00 91.38 78 ASN A O 1
ATOM 612 N N . THR A 1 79 ? -28.949 -10.081 17.135 1.00 91.06 79 THR A N 1
ATOM 613 C CA . THR A 1 79 ? -28.832 -9.489 15.798 1.00 91.06 79 THR A CA 1
ATOM 614 C C . THR A 1 79 ? -27.471 -8.827 15.607 1.00 91.06 79 THR A C 1
ATOM 616 O O . THR A 1 79 ? -26.930 -8.844 14.501 1.00 91.06 79 THR A O 1
ATOM 619 N N . TYR A 1 80 ? -26.907 -8.232 16.663 1.00 91.44 80 TYR A N 1
ATOM 620 C CA . TYR A 1 80 ? -25.563 -7.665 16.628 1.00 91.44 80 TYR A CA 1
ATOM 621 C C . TYR A 1 80 ? -24.509 -8.739 16.327 1.00 91.44 80 TYR A C 1
ATOM 623 O O . TYR A 1 80 ? -23.730 -8.548 15.388 1.00 91.44 80 TYR A O 1
ATOM 631 N N . TYR A 1 81 ? -24.541 -9.876 17.035 1.00 90.31 81 TYR A N 1
ATOM 632 C CA . TYR A 1 81 ? -23.643 -11.011 16.783 1.00 90.31 81 TYR A CA 1
ATOM 633 C C . TYR A 1 81 ? -23.832 -11.608 15.384 1.00 90.31 81 TYR A C 1
ATOM 635 O O . TYR A 1 81 ? -22.855 -11.753 14.649 1.00 90.31 81 TYR A O 1
ATOM 643 N N . ASP A 1 82 ? -25.076 -11.851 14.961 1.00 91.44 82 ASP A N 1
ATOM 644 C CA . ASP A 1 82 ? -25.374 -12.388 13.626 1.00 91.44 82 ASP A CA 1
ATOM 645 C C . ASP A 1 82 ? -24.856 -11.475 12.504 1.00 91.44 82 ASP A C 1
ATOM 647 O O . ASP A 1 82 ? -24.414 -11.930 11.445 1.00 91.44 82 ASP A O 1
ATOM 651 N N . ARG A 1 83 ? -24.928 -10.153 12.698 1.00 90.50 83 ARG A N 1
ATOM 652 C CA . ARG A 1 83 ? -24.415 -9.185 11.722 1.00 90.50 83 ARG A CA 1
ATOM 653 C C . ARG A 1 83 ? -22.896 -9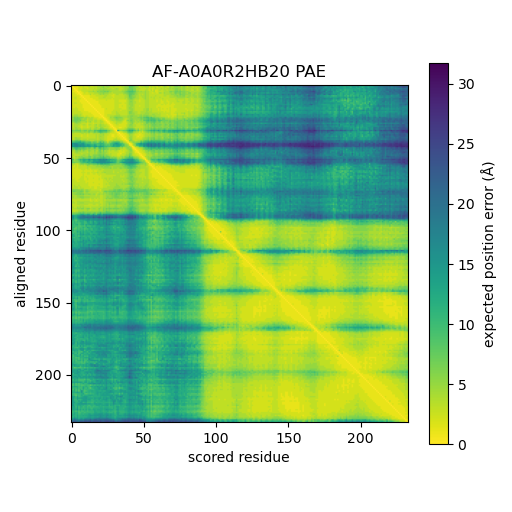.146 11.692 1.00 90.50 83 ARG A C 1
ATOM 655 O O . ARG A 1 83 ? -22.360 -8.995 10.597 1.00 90.50 83 ARG A O 1
ATOM 662 N N . ILE A 1 84 ? -22.218 -9.287 12.833 1.00 90.00 84 ILE A N 1
ATOM 663 C CA . ILE A 1 84 ? -20.752 -9.393 12.868 1.00 90.00 84 ILE A CA 1
ATOM 664 C C . ILE A 1 84 ? -20.305 -10.592 12.034 1.00 90.00 84 ILE A C 1
ATOM 666 O O . ILE A 1 84 ? -19.488 -10.411 11.134 1.00 90.00 84 ILE A O 1
ATOM 670 N N . ASP A 1 85 ? -20.916 -11.760 12.246 1.00 87.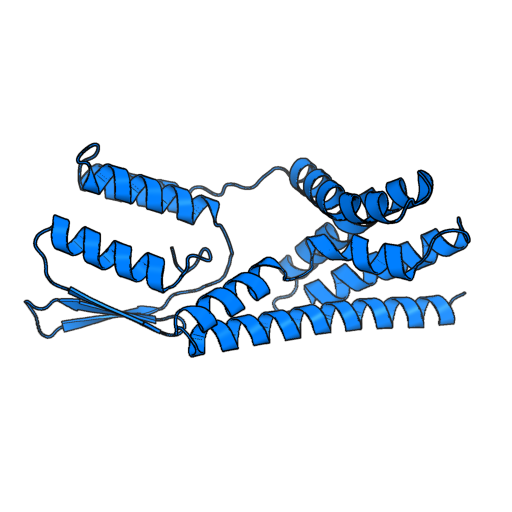88 85 ASP A N 1
ATOM 671 C CA . ASP A 1 85 ? -20.585 -12.984 11.509 1.00 87.88 85 ASP A CA 1
ATOM 672 C C . ASP A 1 85 ? -20.785 -12.809 9.993 1.00 87.88 85 ASP A C 1
ATOM 674 O O . ASP A 1 85 ? -19.917 -13.128 9.174 1.00 87.88 85 ASP A O 1
ATOM 678 N N . ARG A 1 86 ? -21.889 -12.166 9.589 1.00 88.06 86 ARG A N 1
ATOM 679 C CA . ARG A 1 86 ? -22.125 -11.817 8.178 1.00 88.06 86 ARG A CA 1
ATOM 680 C C . ARG A 1 86 ? -21.087 -10.846 7.624 1.00 88.06 86 ARG A C 1
ATOM 682 O O . ARG A 1 86 ? -20.707 -10.985 6.465 1.00 88.06 86 ARG A O 1
ATOM 689 N N . ILE A 1 87 ? -20.670 -9.836 8.389 1.00 87.19 87 ILE A N 1
ATOM 690 C CA . ILE A 1 87 ? -19.659 -8.856 7.955 1.00 87.19 87 ILE A CA 1
ATOM 691 C C . ILE A 1 87 ? -18.292 -9.533 7.809 1.00 87.19 87 ILE A C 1
ATOM 693 O O . ILE A 1 87 ? -17.562 -9.243 6.857 1.00 87.19 87 ILE A O 1
ATOM 697 N N . GLU A 1 88 ? -17.965 -10.459 8.706 1.00 82.12 88 GLU A N 1
ATOM 698 C CA . GLU A 1 88 ? -16.730 -11.234 8.672 1.00 82.12 88 GLU A CA 1
ATOM 699 C C . GLU A 1 88 ? -16.642 -12.087 7.400 1.00 82.12 88 GLU A C 1
ATOM 701 O O . GLU A 1 88 ? -15.666 -11.973 6.649 1.00 82.12 88 GLU A O 1
ATOM 706 N N . HIS A 1 89 ? -17.714 -12.821 7.086 1.00 78.69 89 HIS A N 1
ATOM 707 C CA . HIS A 1 89 ? -17.807 -13.699 5.916 1.00 78.69 89 HIS A CA 1
ATOM 708 C C . HIS A 1 89 ? -18.059 -12.962 4.594 1.00 78.69 89 HIS A C 1
ATOM 710 O O . HIS A 1 89 ? -17.897 -13.530 3.509 1.00 78.69 89 HIS A O 1
ATOM 716 N N . LYS A 1 90 ? -18.431 -11.679 4.635 1.00 74.81 90 LYS A N 1
ATOM 717 C CA . LYS A 1 90 ? -18.621 -10.882 3.423 1.00 74.81 90 LYS A CA 1
ATOM 718 C C . LYS A 1 90 ? -17.267 -10.476 2.844 1.00 74.81 90 LYS A C 1
ATOM 720 O O . LYS A 1 90 ? -16.642 -9.502 3.266 1.00 74.81 90 LYS A O 1
ATOM 725 N N . THR A 1 91 ? -16.826 -11.178 1.806 1.00 59.22 91 THR A N 1
ATOM 726 C CA . THR A 1 91 ? -15.713 -10.725 0.964 1.00 59.22 91 THR A CA 1
ATOM 727 C C . THR A 1 91 ? -16.227 -9.695 -0.036 1.00 59.22 91 THR A C 1
ATOM 729 O O . THR A 1 91 ? -16.808 -10.045 -1.066 1.00 59.22 91 THR A O 1
ATOM 732 N N . ILE A 1 92 ? -16.037 -8.409 0.252 1.00 60.38 92 ILE A N 1
ATOM 733 C CA . ILE A 1 92 ? -16.326 -7.347 -0.718 1.00 60.38 92 ILE A CA 1
ATOM 734 C C . ILE A 1 92 ? -15.119 -7.234 -1.648 1.00 60.38 92 ILE A C 1
ATOM 736 O O . ILE A 1 92 ? -14.221 -6.426 -1.440 1.00 60.38 92 ILE A O 1
ATOM 740 N N . ASN A 1 93 ? -15.077 -8.099 -2.658 1.00 65.19 93 ASN A N 1
ATOM 741 C CA . ASN A 1 93 ? -14.087 -8.015 -3.722 1.00 65.19 93 ASN A CA 1
ATOM 742 C C . ASN A 1 93 ? -14.690 -7.233 -4.885 1.00 65.19 93 ASN A C 1
ATOM 744 O O . ASN A 1 93 ? -15.588 -7.719 -5.572 1.00 65.19 93 ASN A O 1
ATOM 748 N N . TYR A 1 94 ? -14.188 -6.021 -5.118 1.00 74.69 94 TYR A N 1
ATOM 749 C CA . TYR A 1 94 ? -14.517 -5.296 -6.339 1.00 74.69 94 TYR A CA 1
ATOM 750 C C . TYR A 1 94 ? -14.044 -6.091 -7.562 1.00 74.69 94 TYR A C 1
ATOM 752 O O . TYR A 1 94 ? -12.956 -6.685 -7.522 1.00 74.69 94 TYR A O 1
ATOM 760 N N . PRO A 1 95 ? -14.831 -6.104 -8.654 1.00 83.50 95 PRO A N 1
ATOM 761 C CA . PRO A 1 95 ? -14.431 -6.788 -9.870 1.00 83.50 95 PRO A CA 1
ATOM 762 C C . PRO A 1 95 ? -13.117 -6.199 -10.381 1.00 83.50 95 PRO A C 1
ATOM 764 O O . PRO A 1 95 ? -12.854 -5.001 -10.243 1.00 83.50 95 PRO A O 1
ATOM 767 N N . PHE A 1 96 ? -12.298 -7.054 -10.990 1.00 79.50 96 PHE A N 1
ATOM 768 C CA . PHE A 1 96 ? -10.956 -6.702 -11.451 1.00 79.50 96 PHE A CA 1
ATOM 769 C C . PHE A 1 96 ? -10.927 -5.415 -12.289 1.00 79.50 96 PHE A C 1
ATOM 771 O O . PHE A 1 96 ? -10.120 -4.529 -12.027 1.00 79.50 96 PHE A O 1
ATOM 778 N N . TRP A 1 97 ? -11.871 -5.270 -13.221 1.00 86.12 97 TRP A N 1
ATOM 779 C CA . TRP A 1 97 ? -12.009 -4.085 -14.068 1.00 86.12 97 TRP A CA 1
ATOM 780 C C . TRP A 1 97 ? -12.172 -2.784 -13.280 1.00 86.12 97 TRP A C 1
ATOM 782 O O . TRP A 1 97 ? -11.587 -1.771 -13.648 1.00 86.12 97 TRP A O 1
ATOM 792 N N . LEU A 1 98 ? -12.918 -2.805 -12.172 1.00 89.19 98 LEU A N 1
ATOM 793 C CA . LEU A 1 98 ? -13.124 -1.607 -11.363 1.00 89.19 98 LEU A CA 1
ATOM 794 C C . LEU A 1 98 ? -11.863 -1.243 -10.573 1.00 89.19 98 LEU A C 1
ATOM 796 O O . LEU A 1 98 ? -11.526 -0.067 -10.480 1.00 89.19 98 LEU A O 1
ATOM 800 N N . ARG A 1 99 ? -11.126 -2.242 -10.065 1.00 86.69 99 ARG A N 1
ATOM 801 C CA . ARG A 1 99 ? -9.814 -2.019 -9.428 1.00 86.69 99 ARG A CA 1
ATOM 802 C C . ARG A 1 99 ? -8.801 -1.467 -10.431 1.00 86.69 99 ARG A C 1
ATOM 804 O O . ARG A 1 99 ? -8.060 -0.553 -10.094 1.00 86.69 99 ARG A O 1
ATOM 811 N N . PHE A 1 100 ? -8.812 -1.981 -11.661 1.00 87.94 100 PHE A N 1
ATOM 812 C CA . PHE A 1 100 ? -7.952 -1.512 -12.745 1.00 87.94 100 PHE A CA 1
ATOM 813 C C . PHE A 1 100 ? -8.246 -0.049 -13.101 1.00 87.94 100 PHE A C 1
ATOM 815 O O . PHE A 1 100 ? -7.340 0.777 -13.108 1.00 87.94 100 PHE A O 1
ATOM 822 N N . ILE A 1 101 ? -9.517 0.300 -13.325 1.00 90.81 101 ILE A N 1
ATOM 823 C CA . ILE A 1 101 ? -9.921 1.685 -13.613 1.00 90.81 101 ILE A CA 1
ATOM 824 C C . ILE A 1 101 ? -9.588 2.602 -12.430 1.00 90.81 101 ILE A C 1
ATOM 826 O O . ILE A 1 101 ? -9.051 3.687 -12.635 1.00 90.81 101 ILE A O 1
ATOM 830 N N . GLY A 1 102 ? -9.857 2.160 -11.198 1.00 90.44 102 GLY A N 1
ATOM 831 C CA . GLY A 1 102 ? -9.539 2.912 -9.985 1.00 90.44 102 GLY A CA 1
ATOM 832 C C . GLY A 1 102 ? -8.047 3.218 -9.856 1.00 90.44 102 GLY A C 1
ATOM 833 O O . GLY A 1 102 ? -7.685 4.371 -9.643 1.00 90.44 102 GLY A O 1
ATOM 834 N N . ALA A 1 103 ? -7.178 2.222 -10.065 1.00 88.31 103 ALA A N 1
ATOM 835 C CA . ALA A 1 103 ? -5.729 2.422 -10.064 1.00 88.31 103 ALA A CA 1
ATOM 836 C C . ALA A 1 103 ? -5.289 3.441 -11.131 1.00 88.31 103 ALA A C 1
ATOM 838 O O . ALA A 1 103 ? -4.444 4.289 -10.858 1.00 88.31 103 ALA A O 1
ATOM 839 N N . GLY A 1 104 ? -5.910 3.420 -12.314 1.00 90.44 104 GLY A N 1
ATOM 840 C CA . GLY A 1 104 ? -5.607 4.363 -13.391 1.00 90.44 104 GLY A CA 1
ATOM 841 C C . GLY A 1 104 ? -6.024 5.784 -13.030 1.00 90.44 104 GLY A C 1
ATOM 842 O O . GLY A 1 104 ? -5.251 6.725 -13.193 1.00 90.44 104 GLY A O 1
ATOM 843 N N . LEU A 1 105 ? -7.219 5.939 -12.456 1.00 91.19 105 LEU A N 1
ATOM 844 C CA . LEU A 1 105 ? -7.726 7.230 -11.991 1.00 91.19 105 LEU A CA 1
ATOM 845 C C . LEU A 1 105 ? -6.910 7.812 -10.831 1.00 91.19 105 LEU A C 1
ATOM 847 O O . LEU A 1 105 ? -6.827 9.029 -10.730 1.00 91.19 105 LEU A O 1
ATOM 851 N N . VAL A 1 106 ? -6.291 6.988 -9.981 1.00 90.12 106 VAL A N 1
ATOM 852 C CA . VAL A 1 106 ? -5.393 7.460 -8.910 1.00 90.12 106 VAL A CA 1
ATOM 853 C C . VAL A 1 106 ? -4.073 7.994 -9.473 1.00 90.12 106 VAL A C 1
ATOM 855 O O . VAL A 1 106 ? -3.547 8.982 -8.965 1.00 90.12 106 VAL A O 1
ATOM 858 N N . SER A 1 107 ? -3.550 7.393 -10.543 1.00 88.31 107 SER A N 1
ATOM 859 C CA . SER A 1 107 ? -2.296 7.827 -11.173 1.00 88.31 107 SER A CA 1
ATOM 860 C C . SER A 1 107 ? -2.421 9.116 -11.993 1.00 88.31 107 SER A C 1
ATOM 862 O O . SER A 1 107 ? -1.417 9.771 -12.252 1.00 88.31 107 SER A O 1
ATOM 864 N N . MET A 1 108 ? -3.628 9.505 -12.413 1.00 88.31 108 MET A N 1
ATOM 865 C CA . MET A 1 108 ? -3.858 10.619 -13.347 1.00 88.31 108 MET A CA 1
ATOM 866 C C . MET A 1 108 ? -3.733 12.051 -12.800 1.00 88.31 108 MET A C 1
ATOM 868 O O . MET A 1 108 ? -3.162 12.888 -13.504 1.00 88.31 108 MET A O 1
ATOM 872 N N . PRO A 1 109 ? -4.252 12.397 -11.607 1.00 89.12 109 PRO A N 1
ATOM 873 C CA . PRO A 1 109 ? -4.321 13.779 -11.136 1.00 89.12 109 PRO A CA 1
ATOM 874 C C . PRO A 1 109 ? -2.985 14.540 -11.143 1.00 89.12 109 PRO A C 1
ATOM 876 O O . PRO A 1 109 ? -2.986 15.696 -11.571 1.00 89.12 109 PRO A O 1
ATOM 879 N N . PRO A 1 110 ? -1.834 13.941 -10.770 1.00 85.94 110 PRO A N 1
ATOM 880 C CA . PRO A 1 110 ? -0.555 14.641 -10.849 1.00 85.94 110 PRO A CA 1
ATOM 881 C C . PRO A 1 110 ? -0.206 15.093 -12.273 1.00 85.94 110 PRO A C 1
ATOM 883 O O . PRO A 1 110 ? 0.276 16.205 -12.459 1.00 85.94 110 PRO A O 1
ATOM 886 N N . PHE A 1 111 ? -0.512 14.295 -13.302 1.00 84.44 111 PHE A N 1
ATOM 887 C CA . PHE A 1 111 ? -0.217 14.646 -14.698 1.00 84.44 111 PHE A CA 1
ATOM 888 C C . PHE A 1 111 ? -0.970 15.891 -15.189 1.00 84.44 111 PHE A C 1
ATOM 890 O O . PHE A 1 111 ? -0.475 16.583 -16.085 1.00 84.44 111 PHE A O 1
ATOM 897 N N . LEU A 1 112 ? -2.136 16.187 -14.600 1.00 83.56 112 LEU A N 1
ATOM 898 C CA . LEU A 1 112 ? -2.914 17.396 -14.891 1.00 83.56 112 LEU A CA 1
ATOM 899 C C . LEU A 1 112 ? -2.258 18.649 -14.297 1.00 83.56 112 LEU A C 1
ATOM 901 O O . LEU A 1 112 ? -2.286 19.706 -14.924 1.00 83.56 112 LEU A O 1
ATOM 905 N N . LEU A 1 113 ? -1.631 18.531 -13.122 1.00 84.50 113 LEU A N 1
ATOM 906 C CA . LEU A 1 113 ? -0.956 19.649 -12.452 1.00 84.50 113 LEU A CA 1
ATOM 907 C C . LEU A 1 113 ? 0.295 20.111 -13.208 1.00 84.50 113 LEU A C 1
ATOM 909 O O . LEU A 1 113 ? 0.592 21.301 -13.237 1.00 84.50 113 LEU A O 1
ATOM 913 N N . PHE A 1 114 ? 1.003 19.185 -13.855 1.00 77.69 114 PHE A N 1
ATOM 914 C CA . PHE A 1 114 ? 2.251 19.473 -14.568 1.00 77.69 114 PHE A CA 1
ATOM 915 C C . PHE A 1 114 ? 2.065 19.773 -16.067 1.00 77.69 114 PHE A C 1
ATOM 917 O O . PHE A 1 114 ? 3.041 19.735 -16.811 1.00 77.69 114 PHE A O 1
ATOM 924 N N . GLN A 1 115 ? 0.833 20.068 -16.516 1.00 67.94 115 GLN A N 1
ATOM 925 C CA . GLN A 1 115 ? 0.500 20.429 -17.909 1.00 67.94 115 GLN A CA 1
ATOM 926 C C . GLN A 1 115 ? 1.118 19.481 -18.952 1.00 67.94 115 GLN A C 1
ATOM 928 O O . GLN A 1 115 ? 1.722 19.898 -19.942 1.00 67.94 115 GLN A O 1
ATOM 933 N N . THR A 1 116 ? 1.000 18.177 -18.708 1.00 74.00 116 THR A N 1
ATOM 934 C CA . THR A 1 116 ? 1.611 17.170 -19.581 1.00 74.00 116 THR A CA 1
ATOM 935 C C . THR A 1 116 ? 0.822 16.967 -20.876 1.00 74.00 116 THR A C 1
ATOM 937 O O . THR A 1 116 ? -0.356 17.314 -20.982 1.00 74.00 116 THR A O 1
ATOM 940 N N . THR A 1 117 ? 1.477 16.402 -21.894 1.00 84.12 117 THR A N 1
ATOM 941 C CA . THR A 1 117 ? 0.797 16.086 -23.157 1.00 84.12 117 THR A CA 1
ATOM 942 C C . THR A 1 117 ? -0.323 15.054 -22.941 1.00 84.12 117 THR A C 1
ATOM 944 O O . THR A 1 117 ? -0.185 14.171 -22.088 1.00 84.12 117 THR A O 1
ATOM 947 N N . PRO A 1 118 ? -1.404 15.081 -23.746 1.00 84.75 118 PRO A N 1
ATOM 948 C CA . PRO A 1 118 ? -2.475 14.082 -23.660 1.00 84.75 118 PRO A CA 1
ATOM 949 C C . PRO A 1 118 ? -1.985 12.633 -23.820 1.00 84.75 118 PRO A C 1
ATOM 951 O O . PRO A 1 118 ? -2.584 11.705 -23.286 1.00 84.75 118 PRO A O 1
ATOM 954 N N . ILE A 1 119 ? -0.872 12.435 -24.533 1.00 86.44 119 ILE A N 1
ATOM 955 C CA . ILE A 1 119 ? -0.242 11.125 -24.727 1.00 86.44 119 ILE A CA 1
ATOM 956 C C . ILE A 1 119 ? 0.436 10.657 -23.431 1.00 86.44 119 ILE A C 1
ATOM 958 O O . ILE A 1 119 ? 0.215 9.527 -23.002 1.00 86.44 119 ILE A O 1
ATOM 962 N N . THR A 1 120 ? 1.185 11.535 -22.752 1.00 84.81 120 THR A N 1
ATOM 963 C CA . THR A 1 120 ? 1.741 11.257 -21.415 1.00 84.81 120 THR A CA 1
ATOM 964 C C . THR A 1 120 ? 0.642 10.883 -20.420 1.00 84.81 120 THR A C 1
ATOM 966 O O . THR A 1 120 ? 0.803 9.949 -19.638 1.00 84.81 120 THR A O 1
ATOM 969 N N . PHE A 1 121 ? -0.486 11.593 -20.476 1.00 85.69 121 PHE A N 1
ATOM 970 C CA . PHE A 1 121 ? -1.651 11.330 -19.636 1.00 85.69 121 PHE A CA 1
ATOM 971 C C . PHE A 1 121 ? -2.223 9.924 -19.876 1.00 85.69 121 PHE A C 1
ATOM 973 O O . PHE A 1 121 ? -2.510 9.201 -18.921 1.00 85.69 121 PHE A O 1
ATOM 980 N N . LEU A 1 122 ? -2.318 9.498 -21.141 1.00 89.38 122 LEU A N 1
ATOM 981 C CA . LEU A 1 122 ? -2.756 8.148 -21.494 1.00 89.38 122 LEU A CA 1
ATOM 982 C C . LEU A 1 122 ? -1.780 7.075 -20.992 1.00 89.38 122 LEU A C 1
ATOM 984 O O . LEU A 1 122 ? -2.223 6.070 -20.446 1.00 89.38 122 LEU A O 1
ATOM 988 N N . PHE A 1 123 ? -0.467 7.289 -21.114 1.00 88.56 123 PHE A N 1
ATOM 989 C CA . PHE A 1 123 ? 0.519 6.367 -20.541 1.00 88.56 123 PHE A CA 1
ATOM 990 C C . PHE A 1 123 ? 0.373 6.262 -19.020 1.00 88.56 123 PHE A C 1
ATOM 992 O O . PHE A 1 123 ? 0.314 5.154 -18.488 1.00 88.56 123 PHE A O 1
ATOM 999 N N . GLY A 1 124 ? 0.210 7.395 -18.331 1.00 85.62 124 GLY A N 1
ATOM 1000 C CA . GLY A 1 124 ? -0.062 7.435 -16.894 1.00 85.62 124 GLY A CA 1
ATOM 1001 C C . GLY A 1 124 ? -1.286 6.608 -16.480 1.00 85.62 124 GLY A C 1
ATOM 1002 O O . GLY A 1 124 ? -1.237 5.941 -15.448 1.00 85.62 124 GLY A O 1
ATOM 1003 N N . PHE A 1 125 ? -2.341 6.572 -17.311 1.00 90.38 125 PHE A N 1
ATOM 1004 C CA . PHE A 1 125 ? -3.527 5.743 -17.063 1.00 90.38 125 PHE A CA 1
ATOM 1005 C C . PHE A 1 125 ? -3.205 4.255 -16.953 1.00 90.38 125 PHE A C 1
ATOM 1007 O O . PHE A 1 125 ? -3.800 3.567 -16.135 1.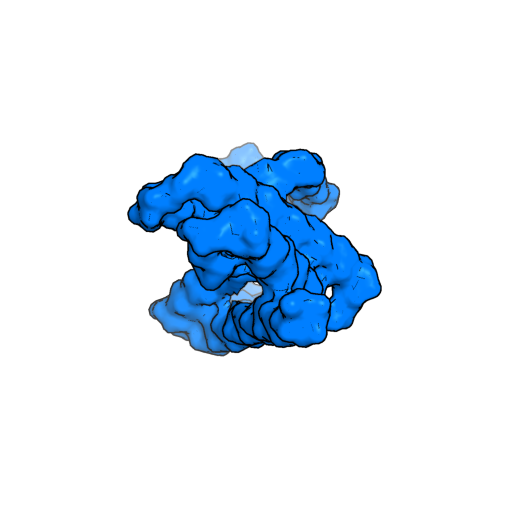00 90.38 125 PHE A O 1
ATOM 1014 N N . PHE A 1 126 ? -2.328 3.747 -17.823 1.00 92.62 126 PHE A N 1
ATOM 1015 C CA . PHE A 1 126 ? -2.085 2.311 -17.975 1.00 92.62 126 PHE A CA 1
ATOM 1016 C C . PHE A 1 126 ? -0.918 1.812 -17.122 1.00 92.62 126 PHE A C 1
ATOM 1018 O O . PHE A 1 126 ? -0.920 0.651 -16.709 1.00 92.62 126 PHE A O 1
ATOM 1025 N N . LEU A 1 127 ? 0.054 2.670 -16.810 1.00 92.81 127 LEU A N 1
ATOM 1026 C CA . LEU A 1 127 ? 1.206 2.304 -15.983 1.00 92.81 127 LEU A CA 1
ATOM 1027 C C . LEU A 1 127 ? 0.795 1.895 -14.562 1.00 92.81 127 LEU A C 1
ATOM 1029 O O . LEU A 1 127 ? 1.177 0.824 -14.099 1.00 92.81 127 LEU A O 1
ATOM 1033 N N . GLY A 1 128 ? -0.041 2.691 -13.890 1.00 90.62 128 GLY A N 1
ATOM 1034 C CA . GLY A 1 128 ? -0.468 2.384 -12.520 1.00 90.62 128 GLY A CA 1
ATOM 1035 C C . GLY A 1 128 ? -1.224 1.058 -12.378 1.00 90.62 128 GLY A C 1
ATOM 1036 O O . GLY A 1 128 ? -0.833 0.216 -11.567 1.00 90.62 128 GLY A O 1
ATOM 1037 N N . PRO A 1 129 ? -2.263 0.801 -13.190 1.00 92.81 129 PRO A N 1
ATOM 1038 C CA . PRO A 1 129 ? -2.994 -0.460 -13.167 1.00 92.81 129 PRO A CA 1
ATOM 1039 C C . PRO A 1 129 ? -2.153 -1.685 -13.515 1.00 92.81 129 PRO A C 1
ATOM 1041 O O . PRO A 1 129 ? -2.374 -2.750 -12.942 1.00 92.81 129 PRO A O 1
ATOM 1044 N N . THR A 1 130 ? -1.203 -1.561 -14.446 1.00 93.75 130 THR A N 1
ATOM 1045 C CA . THR A 1 130 ? -0.333 -2.684 -14.831 1.00 93.75 130 THR A CA 1
ATOM 1046 C C . THR A 1 130 ? 0.640 -3.041 -13.710 1.00 93.75 130 THR A C 1
ATOM 1048 O O . THR A 1 130 ? 0.744 -4.217 -13.357 1.00 93.75 130 THR A O 1
ATOM 1051 N N . GLY A 1 131 ? 1.258 -2.040 -13.075 1.00 93.19 131 GLY A N 1
ATOM 1052 C CA . GLY A 1 131 ? 2.069 -2.230 -11.871 1.00 93.19 131 GLY A CA 1
ATOM 1053 C C . GLY A 1 131 ? 1.274 -2.835 -10.714 1.00 93.19 131 GLY A C 1
ATOM 1054 O O . GLY A 1 131 ? 1.696 -3.826 -10.118 1.00 93.19 131 GLY A O 1
ATOM 1055 N N . TYR A 1 132 ? 0.082 -2.297 -10.445 1.00 91.75 132 TYR A N 1
ATOM 1056 C CA . TYR A 1 132 ? -0.838 -2.812 -9.427 1.00 91.75 132 TYR A CA 1
ATOM 1057 C C . TYR A 1 132 ? -1.241 -4.267 -9.673 1.00 91.75 132 TYR A C 1
ATOM 1059 O O . TYR A 1 132 ? -1.274 -5.083 -8.750 1.00 91.75 132 TYR A O 1
ATOM 1067 N N . PHE A 1 133 ? -1.539 -4.612 -10.925 1.00 91.69 133 PHE A N 1
ATOM 1068 C CA . PHE A 1 133 ? -1.917 -5.969 -11.287 1.00 91.69 133 PHE A CA 1
ATOM 1069 C C . PHE A 1 133 ? -0.774 -6.957 -11.065 1.00 91.69 133 PHE A C 1
ATOM 1071 O O . PHE A 1 133 ? -1.003 -8.024 -10.485 1.00 91.69 133 PHE A O 1
ATOM 1078 N N . LEU A 1 134 ? 0.447 -6.614 -11.488 1.00 92.00 134 LEU A N 1
ATOM 1079 C CA . LEU A 1 134 ? 1.578 -7.510 -11.286 1.00 92.00 134 LEU A CA 1
ATOM 1080 C C . LEU A 1 134 ? 1.931 -7.633 -9.805 1.00 92.00 134 LEU A C 1
ATOM 1082 O O . LEU A 1 134 ? 2.112 -8.751 -9.333 1.00 92.00 134 LEU A O 1
ATOM 1086 N N . ASN A 1 135 ? 1.937 -6.524 -9.063 1.00 91.94 135 ASN A N 1
ATOM 1087 C CA . ASN A 1 135 ? 2.118 -6.530 -7.613 1.00 91.94 135 ASN A CA 1
ATOM 1088 C C . ASN A 1 135 ? 1.131 -7.496 -6.938 1.00 91.94 135 ASN A C 1
ATOM 1090 O O . ASN A 1 135 ? 1.555 -8.456 -6.304 1.00 91.94 135 ASN A O 1
ATOM 1094 N N . SER A 1 136 ? -0.175 -7.335 -7.186 1.00 87.88 136 SER A N 1
ATOM 1095 C CA . SER A 1 136 ? -1.205 -8.203 -6.600 1.00 87.88 136 SER A CA 1
ATOM 1096 C C . SER A 1 136 ? -1.104 -9.662 -7.054 1.00 87.88 136 SER A C 1
ATOM 1098 O O . SER A 1 136 ? -1.618 -10.546 -6.368 1.00 87.88 136 SER A O 1
ATOM 1100 N N . THR A 1 137 ? -0.515 -9.930 -8.220 1.00 88.88 137 THR A N 1
ATOM 1101 C CA . THR A 1 137 ? -0.303 -11.296 -8.713 1.00 88.88 137 THR A CA 1
ATOM 1102 C C . THR A 1 137 ? 0.886 -11.941 -8.015 1.00 88.88 137 THR A C 1
ATOM 1104 O O . THR A 1 137 ? 0.777 -13.088 -7.588 1.00 88.88 137 THR A O 1
ATOM 1107 N N . VAL A 1 138 ? 1.996 -11.216 -7.864 1.00 89.62 138 VAL A N 1
ATOM 1108 C CA . VAL A 1 138 ? 3.198 -11.699 -7.172 1.00 89.62 138 VAL A CA 1
ATOM 1109 C C . VAL A 1 138 ? 2.912 -11.926 -5.693 1.00 89.62 138 VAL A C 1
ATOM 1111 O O . VAL A 1 138 ? 3.259 -12.981 -5.178 1.00 89.62 138 VAL A O 1
ATOM 1114 N N . ASP A 1 139 ? 2.196 -11.003 -5.051 1.00 87.12 139 ASP A N 1
ATOM 1115 C CA . ASP A 1 139 ? 1.800 -11.093 -3.640 1.00 87.12 139 ASP A CA 1
ATOM 1116 C C . ASP A 1 139 ? 1.003 -12.374 -3.327 1.00 87.12 139 ASP A C 1
ATOM 1118 O O . ASP A 1 139 ? 1.131 -12.957 -2.262 1.00 87.12 139 ASP A O 1
ATOM 1122 N N . ARG A 1 140 ? 0.232 -12.885 -4.298 1.00 84.50 140 ARG A N 1
ATOM 1123 C CA . ARG A 1 140 ? -0.514 -14.149 -4.157 1.00 84.50 140 ARG A CA 1
ATOM 1124 C C . ARG A 1 140 ? 0.327 -15.415 -4.302 1.00 84.50 140 ARG A C 1
ATOM 1126 O O . ARG A 1 140 ? -0.152 -16.483 -3.939 1.00 84.50 140 ARG A O 1
ATOM 1133 N N . HIS A 1 141 ? 1.499 -15.327 -4.925 1.00 86.19 141 HIS A N 1
ATOM 1134 C CA . HIS A 1 141 ? 2.340 -16.490 -5.232 1.00 86.19 141 HIS A CA 1
ATOM 1135 C C . HIS A 1 141 ? 3.628 -16.522 -4.407 1.00 86.19 141 HIS A C 1
ATOM 1137 O O . HIS A 1 141 ? 4.304 -17.549 -4.383 1.00 86.19 141 HIS A O 1
ATOM 1143 N N . VAL A 1 142 ? 3.996 -15.405 -3.779 1.00 86.31 142 VAL A N 1
ATOM 1144 C CA . VAL A 1 142 ? 5.263 -15.232 -3.076 1.00 86.31 142 VAL A CA 1
ATOM 1145 C C . VAL A 1 142 ? 4.997 -14.672 -1.681 1.00 86.31 142 VAL A C 1
ATOM 1147 O O . VAL A 1 142 ? 4.759 -13.479 -1.530 1.00 86.31 142 VAL A O 1
ATOM 1150 N N . ASP A 1 143 ? 5.143 -15.516 -0.658 1.00 81.69 143 ASP A N 1
ATOM 1151 C CA . ASP A 1 143 ? 4.989 -15.154 0.762 1.00 81.69 143 ASP A CA 1
ATOM 1152 C C . ASP A 1 143 ? 6.232 -14.432 1.327 1.00 81.69 143 ASP A C 1
ATOM 1154 O O . ASP A 1 143 ? 6.734 -14.748 2.408 1.00 81.69 143 ASP A O 1
ATOM 1158 N N . LEU A 1 144 ? 6.791 -13.480 0.575 1.00 84.50 144 LEU A N 1
ATOM 1159 C CA . LEU A 1 144 ? 7.914 -12.655 1.022 1.00 84.50 144 LEU A CA 1
ATOM 1160 C C . LEU A 1 144 ? 7.491 -11.185 1.066 1.00 84.50 144 LEU A C 1
ATOM 1162 O O . LEU A 1 144 ? 7.077 -10.637 0.038 1.00 84.50 144 LEU A O 1
ATOM 1166 N N . PRO A 1 145 ? 7.648 -10.510 2.220 1.00 82.75 145 PRO A N 1
ATOM 1167 C CA . PRO A 1 145 ? 7.229 -9.127 2.360 1.00 82.75 145 PRO A CA 1
ATOM 1168 C C . PRO A 1 145 ? 7.996 -8.235 1.381 1.00 82.75 145 PRO A C 1
ATOM 1170 O O . PRO A 1 145 ? 9.195 -8.408 1.155 1.00 82.75 145 PRO A O 1
ATOM 1173 N N . TYR A 1 146 ? 7.288 -7.266 0.802 1.00 89.62 146 TYR A N 1
ATOM 1174 C CA . TYR A 1 146 ? 7.810 -6.253 -0.124 1.00 89.62 146 TYR A CA 1
ATOM 1175 C C . TYR A 1 146 ? 8.329 -6.767 -1.479 1.00 89.62 146 TYR A C 1
ATOM 1177 O O . TYR A 1 146 ? 8.589 -5.952 -2.363 1.00 89.62 146 TYR A O 1
ATOM 1185 N N . VAL A 1 147 ? 8.429 -8.081 -1.708 1.00 92.88 147 VAL A N 1
ATOM 1186 C CA . VAL A 1 147 ? 8.863 -8.629 -3.007 1.00 92.88 147 VAL A CA 1
ATOM 1187 C C . VAL A 1 147 ? 7.872 -8.263 -4.108 1.00 92.88 147 VAL A C 1
ATOM 1189 O O . VAL A 1 147 ? 8.276 -7.805 -5.176 1.00 92.88 147 VAL A O 1
ATOM 1192 N N . ALA A 1 148 ? 6.572 -8.356 -3.824 1.00 93.06 148 ALA A N 1
ATOM 1193 C CA . ALA A 1 148 ? 5.528 -7.881 -4.725 1.00 93.06 148 ALA A CA 1
ATOM 1194 C C . ALA A 1 148 ? 5.715 -6.405 -5.120 1.00 93.06 148 ALA A C 1
ATOM 1196 O O . ALA A 1 148 ? 5.462 -6.031 -6.269 1.00 93.06 148 ALA A O 1
ATOM 1197 N N . ASN A 1 149 ? 6.195 -5.562 -4.199 1.00 94.44 149 ASN A N 1
ATOM 1198 C CA . ASN A 1 149 ? 6.426 -4.135 -4.444 1.00 94.44 149 ASN A CA 1
ATOM 1199 C C . ASN A 1 149 ? 7.580 -3.924 -5.421 1.00 94.44 149 ASN A C 1
ATOM 1201 O O . ASN A 1 149 ? 7.432 -3.146 -6.360 1.00 94.44 149 ASN A O 1
ATOM 1205 N N . VAL A 1 150 ? 8.671 -4.683 -5.272 1.00 96.50 150 VAL A N 1
ATOM 1206 C CA . VAL A 1 150 ? 9.801 -4.656 -6.214 1.00 96.50 150 VAL A CA 1
ATOM 1207 C C . VAL A 1 150 ? 9.332 -4.986 -7.633 1.00 96.50 150 VAL A C 1
ATOM 1209 O O . VAL A 1 150 ? 9.620 -4.237 -8.560 1.00 96.50 150 VAL A O 1
ATOM 1212 N N . PHE A 1 151 ? 8.578 -6.075 -7.819 1.00 95.75 151 PHE A N 1
ATOM 1213 C CA . PHE A 1 151 ? 8.106 -6.486 -9.150 1.00 95.75 151 PHE A CA 1
ATOM 1214 C C . PHE A 1 151 ? 7.056 -5.537 -9.741 1.00 95.75 151 PHE A C 1
ATOM 1216 O O . PHE A 1 151 ? 7.078 -5.256 -10.944 1.00 95.75 151 PHE A O 1
ATOM 1223 N N . GLY A 1 152 ? 6.145 -5.040 -8.902 1.00 95.06 152 GLY A N 1
ATOM 1224 C CA . GLY A 1 152 ? 5.146 -4.054 -9.300 1.00 95.06 152 GLY A CA 1
ATOM 1225 C C . GLY A 1 152 ? 5.803 -2.796 -9.855 1.00 95.06 152 GLY A C 1
ATOM 1226 O O . GLY A 1 152 ? 5.520 -2.405 -10.987 1.00 95.06 152 GLY A O 1
ATOM 1227 N N . ASP A 1 153 ? 6.733 -2.213 -9.098 1.00 96.50 153 ASP A N 1
ATOM 1228 C CA . ASP A 1 153 ? 7.391 -0.967 -9.494 1.00 96.50 153 ASP A CA 1
ATOM 1229 C C . ASP A 1 153 ? 8.413 -1.155 -10.617 1.00 96.50 153 ASP A C 1
ATOM 1231 O O . ASP A 1 153 ? 8.506 -0.320 -11.513 1.00 96.50 153 ASP A O 1
ATOM 1235 N N . PHE A 1 154 ? 9.103 -2.301 -10.653 1.00 97.25 154 PHE A N 1
ATOM 1236 C CA . PHE A 1 154 ? 9.929 -2.689 -11.798 1.00 97.25 154 PHE A CA 1
ATOM 1237 C C . PHE A 1 154 ? 9.137 -2.611 -13.109 1.00 97.25 154 PHE A C 1
ATOM 1239 O O . PHE A 1 154 ? 9.624 -2.092 -14.110 1.00 97.25 154 PHE A O 1
ATOM 1246 N N . THR A 1 155 ? 7.892 -3.089 -13.103 1.00 96.50 155 THR A N 1
ATOM 1247 C CA . THR A 1 155 ? 7.034 -3.094 -14.296 1.00 96.50 155 THR A CA 1
ATOM 1248 C C . THR A 1 155 ? 6.611 -1.692 -14.696 1.00 96.50 155 THR A C 1
ATOM 1250 O O . THR A 1 155 ? 6.680 -1.352 -15.878 1.00 96.50 155 THR A O 1
ATOM 1253 N N . VAL A 1 156 ? 6.222 -0.863 -13.722 1.00 96.56 156 VAL A N 1
ATOM 1254 C CA . VAL A 1 156 ? 5.902 0.553 -13.958 1.00 96.56 156 VAL A CA 1
ATOM 1255 C C . VAL A 1 156 ? 7.100 1.259 -14.585 1.00 96.56 156 VAL A C 1
ATOM 1257 O O . VAL A 1 156 ? 6.958 1.901 -15.624 1.00 96.56 156 VAL A O 1
ATOM 1260 N N . ALA A 1 157 ? 8.285 1.106 -13.996 1.00 97.06 157 ALA A N 1
ATOM 1261 C CA . ALA A 1 157 ? 9.486 1.784 -14.454 1.00 97.06 157 ALA A CA 1
ATOM 1262 C C . ALA A 1 157 ? 9.985 1.289 -15.808 1.00 97.06 157 ALA A C 1
ATOM 1264 O O . ALA A 1 157 ? 10.327 2.102 -16.666 1.00 97.06 157 ALA A O 1
ATOM 1265 N N . PHE A 1 158 ? 9.946 -0.018 -16.052 1.00 96.56 158 PHE A N 1
ATOM 1266 C CA . PHE A 1 158 ? 10.322 -0.575 -17.345 1.00 96.56 158 PHE A CA 1
ATOM 1267 C C . PHE A 1 158 ? 9.397 -0.068 -18.460 1.00 96.56 158 PHE A C 1
ATOM 1269 O O . PHE A 1 158 ? 9.865 0.407 -19.495 1.00 96.56 158 PHE A O 1
ATOM 1276 N N . LEU A 1 159 ? 8.079 -0.092 -18.236 1.00 95.50 159 LEU A N 1
ATOM 1277 C CA . LEU A 1 159 ? 7.108 0.428 -19.199 1.00 95.50 159 LEU A CA 1
ATOM 1278 C C . LEU A 1 159 ? 7.210 1.950 -19.368 1.00 95.50 159 LEU A C 1
ATOM 1280 O O . LEU A 1 159 ? 7.005 2.449 -20.473 1.00 95.50 159 LEU A O 1
ATOM 1284 N N . ALA A 1 160 ? 7.561 2.691 -18.315 1.00 95.19 160 ALA A N 1
ATOM 1285 C CA . ALA A 1 160 ? 7.821 4.125 -18.400 1.00 95.19 160 ALA A CA 1
ATOM 1286 C C . ALA A 1 160 ? 9.046 4.437 -19.277 1.00 95.19 160 ALA A C 1
ATOM 1288 O O . ALA A 1 160 ? 8.987 5.355 -20.096 1.00 95.19 160 ALA A O 1
ATOM 1289 N N . CYS A 1 161 ? 10.129 3.661 -19.157 1.00 94.94 161 CYS A N 1
ATOM 1290 C CA . CYS A 1 161 ? 11.297 3.767 -20.035 1.00 94.94 161 CYS A CA 1
ATOM 1291 C C . CYS A 1 161 ? 10.932 3.475 -21.497 1.00 94.94 161 CYS A C 1
ATOM 1293 O O . CYS A 1 161 ? 11.275 4.261 -22.379 1.00 94.94 161 CYS A O 1
ATOM 1295 N N . VAL A 1 162 ? 10.165 2.407 -21.751 1.00 93.94 162 VAL A N 1
ATOM 1296 C CA . VAL A 1 162 ? 9.649 2.081 -23.093 1.00 93.94 162 VAL A CA 1
ATOM 1297 C C . VAL A 1 162 ? 8.774 3.214 -23.643 1.00 93.94 162 VAL A C 1
ATOM 1299 O O . VAL A 1 162 ? 8.929 3.618 -24.790 1.00 93.94 162 VAL A O 1
ATOM 1302 N N . ALA A 1 163 ? 7.872 3.783 -22.843 1.00 92.06 163 ALA A N 1
ATOM 1303 C CA . ALA A 1 163 ? 7.059 4.922 -23.274 1.00 92.06 163 ALA A CA 1
ATOM 1304 C C . ALA A 1 163 ? 7.921 6.153 -23.616 1.00 92.06 163 ALA A C 1
ATOM 1306 O O . ALA A 1 163 ? 7.635 6.853 -24.589 1.00 92.06 163 ALA A O 1
ATOM 1307 N N . GLY A 1 164 ? 9.001 6.384 -22.863 1.00 90.94 164 GLY A N 1
ATOM 1308 C CA . GLY A 1 164 ? 9.962 7.457 -23.117 1.00 90.94 164 GLY A CA 1
ATOM 1309 C C . GLY A 1 164 ? 10.723 7.314 -24.438 1.00 90.94 164 GLY A C 1
ATOM 1310 O O . GLY A 1 164 ? 11.051 8.330 -25.047 1.00 90.94 164 GLY A O 1
ATOM 1311 N N . THR A 1 165 ? 10.959 6.093 -24.933 1.00 89.81 165 THR A N 1
ATOM 1312 C CA . THR A 1 165 ? 11.591 5.907 -26.253 1.00 89.81 165 THR A CA 1
ATOM 1313 C C . THR A 1 165 ? 10.631 6.193 -27.404 1.00 89.81 165 THR A C 1
ATOM 1315 O O . THR A 1 165 ? 11.045 6.770 -28.408 1.00 89.81 165 THR A O 1
ATOM 1318 N N . PHE A 1 166 ? 9.344 5.860 -27.257 1.00 87.56 166 PHE A N 1
ATOM 1319 C CA . PHE A 1 166 ? 8.317 6.197 -28.251 1.00 87.56 166 PHE A CA 1
ATOM 1320 C C . PH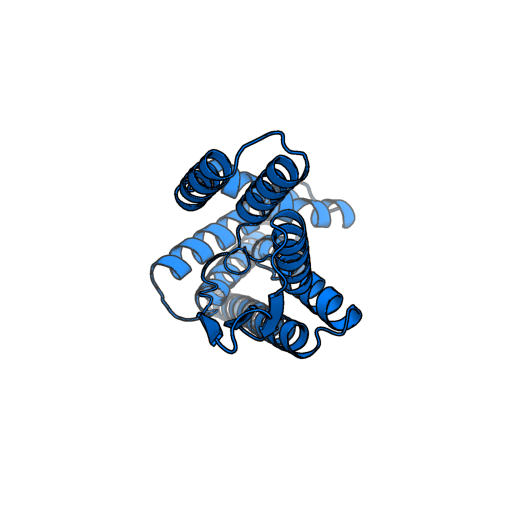E A 1 166 ? 7.940 7.681 -28.244 1.00 87.56 166 PHE A C 1
ATOM 1322 O O . PHE A 1 166 ? 7.588 8.229 -29.290 1.00 87.56 166 PHE A O 1
ATOM 1329 N N . TYR A 1 167 ? 7.993 8.335 -27.081 1.00 87.69 167 TYR A N 1
ATOM 1330 C CA . TYR A 1 167 ? 7.618 9.739 -26.931 1.00 87.69 167 TYR A CA 1
ATOM 1331 C C . TYR A 1 167 ? 8.650 10.513 -26.084 1.00 87.69 167 TYR A C 1
ATOM 1333 O O . TYR A 1 167 ? 8.431 10.754 -24.895 1.00 87.69 167 TYR A O 1
ATOM 1341 N N . PRO A 1 168 ? 9.767 10.960 -26.696 1.00 81.69 168 PRO A N 1
ATOM 1342 C CA . PRO A 1 168 ? 10.901 11.570 -25.985 1.00 81.69 168 PRO A CA 1
ATOM 1343 C C . PRO A 1 168 ? 10.582 12.867 -25.232 1.00 81.69 168 PRO A C 1
ATOM 1345 O O . PRO A 1 168 ? 11.335 13.287 -24.359 1.00 81.69 168 PRO A O 1
ATOM 1348 N N . THR A 1 169 ? 9.468 13.527 -25.556 1.00 82.88 169 THR A N 1
ATOM 1349 C CA . THR A 1 169 ? 8.998 14.725 -24.844 1.00 82.88 169 THR A CA 1
ATOM 1350 C C . THR A 1 169 ? 8.385 14.410 -23.476 1.00 82.88 169 THR A C 1
ATOM 1352 O O . THR A 1 169 ? 8.063 15.329 -22.724 1.00 82.88 169 THR A O 1
ATOM 1355 N N . THR A 1 170 ? 8.194 13.131 -23.135 1.00 84.25 170 THR A N 1
ATOM 1356 C CA . THR A 1 170 ? 7.707 12.711 -21.820 1.00 84.25 170 THR A CA 1
ATOM 1357 C C . THR A 1 170 ? 8.853 12.520 -20.832 1.00 84.25 170 THR A C 1
ATOM 1359 O O . THR A 1 170 ? 9.837 11.839 -21.100 1.00 84.25 170 THR A O 1
ATOM 1362 N N . SER A 1 171 ? 8.682 13.058 -19.625 1.00 89.88 171 SER A N 1
ATOM 1363 C CA . SER A 1 171 ? 9.560 12.762 -18.492 1.00 89.88 171 SER A CA 1
ATOM 1364 C C . SER A 1 171 ? 9.317 11.338 -17.978 1.00 89.88 171 SER A C 1
ATOM 1366 O O . SER A 1 171 ? 8.280 11.060 -17.371 1.00 89.88 171 SER A O 1
ATOM 1368 N N . VAL A 1 172 ? 10.294 10.448 -18.178 1.00 92.06 172 VAL A N 1
ATOM 1369 C CA . VAL A 1 172 ? 10.280 9.076 -17.632 1.00 92.06 172 VAL A CA 1
ATOM 1370 C C . VAL A 1 172 ? 10.170 9.099 -16.106 1.00 92.06 172 VAL A C 1
ATOM 1372 O O . VAL A 1 172 ? 9.374 8.359 -15.538 1.00 92.06 172 VAL A O 1
ATOM 1375 N N . ALA A 1 173 ? 10.885 10.005 -15.434 1.00 91.31 173 ALA A N 1
ATOM 1376 C CA . ALA A 1 173 ? 10.804 10.153 -13.981 1.00 91.31 173 ALA A CA 1
ATOM 1377 C C . ALA A 1 173 ? 9.379 10.490 -13.510 1.00 91.31 173 ALA A C 1
ATOM 1379 O O . ALA A 1 173 ? 8.905 9.934 -12.522 1.00 91.31 173 ALA A O 1
ATOM 1380 N N . SER A 1 174 ? 8.665 11.353 -14.239 1.00 90.69 174 SER A N 1
ATOM 1381 C CA . SER A 1 174 ? 7.272 11.688 -13.921 1.00 90.69 174 SER A CA 1
ATOM 1382 C C . SER A 1 174 ? 6.336 10.500 -14.147 1.00 90.69 174 SER A C 1
ATOM 1384 O O . SER A 1 174 ? 5.454 10.260 -13.327 1.00 90.69 174 SER A O 1
ATOM 1386 N N . LEU A 1 175 ? 6.546 9.726 -15.220 1.00 93.12 175 LEU A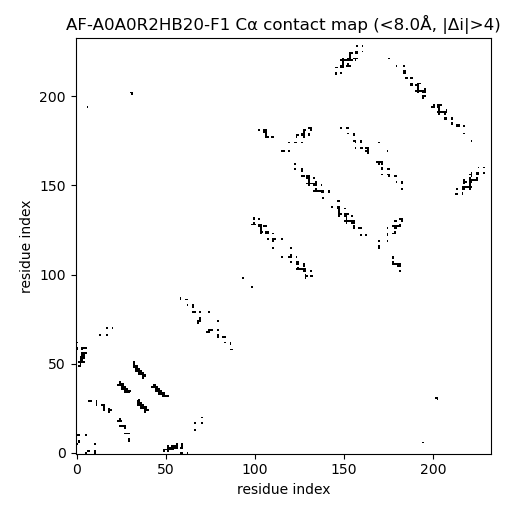 N 1
ATOM 1387 C CA . LEU A 1 175 ? 5.786 8.498 -15.471 1.00 93.12 175 LEU A CA 1
ATOM 1388 C C . LEU A 1 175 ? 5.951 7.480 -14.337 1.00 93.12 175 LEU A C 1
ATOM 1390 O O . LEU A 1 175 ? 4.960 6.902 -13.900 1.00 93.12 175 LEU A O 1
ATOM 1394 N N . ILE A 1 176 ? 7.178 7.308 -13.843 1.00 94.56 176 ILE A N 1
ATOM 1395 C CA . ILE A 1 176 ? 7.489 6.420 -12.719 1.00 94.56 176 ILE A CA 1
ATOM 1396 C C . ILE A 1 176 ? 6.780 6.904 -11.451 1.00 94.56 176 ILE A C 1
ATOM 1398 O O . ILE A 1 176 ? 5.933 6.193 -10.914 1.00 94.56 176 ILE A O 1
ATOM 1402 N N . ILE A 1 177 ? 7.058 8.141 -11.016 1.00 92.19 177 ILE A N 1
ATOM 1403 C CA . ILE A 1 177 ? 6.557 8.692 -9.744 1.00 92.19 177 ILE A CA 1
ATOM 1404 C C . ILE A 1 177 ? 5.024 8.687 -9.681 1.00 92.19 177 ILE A C 1
ATOM 1406 O O . ILE A 1 177 ? 4.450 8.404 -8.632 1.00 92.19 177 ILE A O 1
ATOM 1410 N N . PHE A 1 178 ? 4.338 9.000 -10.781 1.00 91.75 178 PHE A N 1
ATOM 1411 C CA . PHE A 1 178 ? 2.873 9.044 -10.794 1.00 91.75 178 PHE A CA 1
ATOM 1412 C C . PHE A 1 178 ? 2.248 7.668 -11.064 1.00 91.75 178 PHE A C 1
ATOM 1414 O O . PHE A 1 178 ? 1.173 7.357 -10.544 1.00 91.75 178 PHE A O 1
ATOM 1421 N N . GLY A 1 179 ? 2.927 6.816 -11.836 1.00 91.75 179 GLY A N 1
ATOM 1422 C CA . GLY A 1 179 ? 2.513 5.439 -12.093 1.00 91.75 179 GLY A CA 1
ATOM 1423 C C . GLY A 1 179 ? 2.550 4.569 -10.837 1.00 91.75 179 GLY A C 1
ATOM 1424 O O . GLY A 1 179 ? 1.668 3.742 -10.652 1.00 91.75 179 GLY A O 1
ATOM 1425 N N . LEU A 1 180 ? 3.497 4.792 -9.925 1.00 93.38 180 LEU A N 1
ATOM 1426 C CA . LEU A 1 180 ? 3.622 3.999 -8.696 1.00 93.38 180 LEU A CA 1
ATOM 1427 C C . LEU A 1 180 ? 2.669 4.418 -7.566 1.00 93.38 180 LEU A C 1
ATOM 1429 O O . LEU A 1 180 ? 2.589 3.727 -6.553 1.00 93.38 180 LEU A O 1
ATOM 1433 N N . LEU A 1 181 ? 1.912 5.513 -7.718 1.00 92.62 181 LEU A N 1
ATOM 1434 C CA . LEU A 1 181 ? 0.995 6.015 -6.682 1.00 92.62 181 LEU A CA 1
ATOM 1435 C C . LEU A 1 181 ? 0.009 4.973 -6.124 1.00 92.62 181 LEU A C 1
ATOM 1437 O O . LEU A 1 181 ? -0.171 4.960 -4.908 1.00 92.62 181 LEU A O 1
ATOM 1441 N N . PRO A 1 182 ? -0.598 4.074 -6.927 1.00 90.81 182 PRO A N 1
ATOM 1442 C CA . PRO A 1 182 ? -1.475 3.027 -6.399 1.00 90.81 182 PRO A CA 1
ATOM 1443 C C . PRO A 1 182 ? -0.759 2.010 -5.498 1.00 90.81 182 PRO A C 1
ATOM 1445 O O . PRO A 1 182 ? -1.413 1.331 -4.711 1.00 90.81 182 PRO A O 1
ATOM 1448 N N . LEU A 1 183 ? 0.563 1.876 -5.638 1.00 90.69 183 LEU A N 1
ATOM 1449 C CA . LEU A 1 183 ? 1.416 0.984 -4.847 1.00 90.69 183 LEU A CA 1
ATOM 1450 C C . LEU A 1 183 ? 2.041 1.695 -3.640 1.00 90.69 183 LEU A C 1
ATOM 1452 O O . LEU A 1 183 ? 2.542 1.047 -2.721 1.00 90.69 183 LEU A O 1
ATOM 1456 N N . PHE A 1 184 ? 2.058 3.026 -3.652 1.00 92.25 184 PHE A N 1
ATOM 1457 C CA . PHE A 1 184 ? 2.746 3.815 -2.647 1.00 92.25 184 PHE A CA 1
ATOM 1458 C C . PHE A 1 184 ? 2.019 3.725 -1.293 1.00 92.25 184 PHE A C 1
ATOM 1460 O O . PHE A 1 184 ? 0.808 3.953 -1.236 1.00 92.25 184 PHE A O 1
ATOM 1467 N N . PRO A 1 185 ? 2.722 3.457 -0.174 1.00 90.00 185 PRO A N 1
ATOM 1468 C CA . PRO A 1 185 ? 2.111 3.262 1.145 1.00 90.00 185 PRO A CA 1
ATOM 1469 C C . PRO A 1 185 ? 1.699 4.591 1.815 1.00 90.00 185 PRO A C 1
ATOM 1471 O O . PRO A 1 185 ? 1.975 4.826 2.989 1.00 90.00 185 PRO A O 1
ATOM 1474 N N . GLY A 1 186 ? 1.043 5.491 1.077 1.00 89.88 186 GLY A N 1
ATOM 1475 C CA . GLY A 1 186 ? 0.714 6.843 1.537 1.00 89.88 186 GLY A CA 1
ATOM 1476 C C . GLY A 1 186 ? -0.245 6.866 2.728 1.00 89.88 186 GLY A C 1
ATOM 1477 O O . GLY A 1 186 ? -0.009 7.594 3.689 1.00 89.88 186 GLY A O 1
ATOM 1478 N N . THR A 1 187 ? -1.288 6.032 2.712 1.00 85.69 187 THR A N 1
ATOM 1479 C CA . THR A 1 187 ? -2.253 5.935 3.822 1.00 85.69 187 THR A CA 1
ATOM 1480 C C . THR A 1 187 ? -1.593 5.431 5.101 1.00 85.69 187 THR A C 1
ATOM 1482 O O . THR A 1 187 ? -1.850 5.961 6.174 1.00 85.69 187 THR A O 1
ATOM 1485 N N . SER A 1 188 ? -0.688 4.455 4.991 1.00 84.44 188 SER A N 1
ATOM 1486 C CA . SER A 1 188 ? 0.048 3.914 6.136 1.00 84.44 188 SER A CA 1
ATOM 1487 C C . SER A 1 188 ? 0.970 4.955 6.771 1.00 84.44 188 SER A C 1
ATOM 1489 O O . SER A 1 188 ? 1.040 5.022 7.994 1.00 84.44 188 SER A O 1
ATOM 1491 N N . ILE A 1 189 ? 1.623 5.802 5.963 1.00 92.50 189 ILE A N 1
ATOM 1492 C CA . ILE A 1 189 ? 2.446 6.918 6.458 1.00 92.50 189 ILE A CA 1
ATOM 1493 C C . ILE A 1 189 ? 1.583 7.938 7.208 1.00 92.50 189 ILE A C 1
ATOM 1495 O O . ILE A 1 189 ? 1.952 8.360 8.302 1.00 92.50 189 ILE A O 1
ATOM 1499 N N . VAL A 1 190 ? 0.434 8.326 6.644 1.00 91.81 190 VAL A N 1
ATOM 1500 C CA . VAL A 1 190 ? -0.480 9.283 7.291 1.00 91.81 190 VAL A CA 1
ATOM 1501 C C . VAL A 1 190 ? -0.992 8.729 8.618 1.00 91.81 190 VAL A C 1
ATOM 1503 O O . VAL A 1 190 ? -0.924 9.430 9.626 1.00 91.81 190 VAL A O 1
ATOM 1506 N N . ASN A 1 191 ? -1.421 7.466 8.641 1.00 81.38 191 ASN A N 1
ATOM 1507 C CA . ASN A 1 191 ? -1.893 6.811 9.860 1.00 81.38 191 ASN A CA 1
ATOM 1508 C C . ASN A 1 191 ? -0.780 6.709 10.910 1.00 81.38 191 ASN A C 1
ATOM 1510 O O . ASN A 1 191 ? -1.011 7.014 12.071 1.00 81.38 191 ASN A O 1
ATOM 1514 N N . ALA A 1 192 ? 0.448 6.376 10.505 1.00 86.69 192 ALA A N 1
ATOM 1515 C CA . ALA A 1 192 ? 1.587 6.320 11.418 1.00 86.69 192 ALA A CA 1
ATOM 1516 C C . ALA A 1 192 ? 1.862 7.676 12.089 1.00 86.69 192 ALA A C 1
ATOM 1518 O O . ALA A 1 192 ? 2.092 7.751 13.293 1.00 86.69 192 ALA A O 1
ATOM 1519 N N . ILE A 1 193 ? 1.815 8.767 11.317 1.00 92.88 193 ILE A N 1
ATOM 1520 C CA . ILE A 1 193 ? 1.976 10.125 11.852 1.00 92.88 193 ILE A CA 1
ATOM 1521 C C . ILE A 1 193 ? 0.815 10.471 12.791 1.00 92.88 193 ILE A C 1
ATOM 1523 O O . ILE A 1 193 ? 1.041 11.053 13.850 1.00 92.88 193 ILE A O 1
ATOM 1527 N N . HIS A 1 194 ? -0.414 10.106 12.420 1.00 83.56 194 HIS A N 1
ATOM 1528 C CA . HIS A 1 194 ? -1.596 10.332 13.245 1.00 83.56 194 HIS A CA 1
ATOM 1529 C C . HIS A 1 194 ? -1.493 9.623 14.604 1.00 83.56 194 HIS A C 1
ATOM 1531 O O . HIS A 1 194 ? -1.717 10.260 15.632 1.00 83.56 194 HIS A O 1
ATOM 1537 N N . GLU A 1 195 ? -1.078 8.354 14.612 1.00 80.31 195 GLU A N 1
ATOM 1538 C CA . GLU A 1 195 ? -0.834 7.551 15.818 1.00 80.31 195 GLU A CA 1
ATOM 1539 C C . GLU A 1 195 ? 0.243 8.202 16.709 1.00 80.31 195 GLU A C 1
ATOM 1541 O O . GLU A 1 195 ? 0.024 8.405 17.904 1.00 80.31 195 GLU A O 1
ATOM 1546 N N . ILE A 1 196 ? 1.364 8.652 16.128 1.00 86.19 196 ILE A N 1
ATOM 1547 C CA . ILE A 1 196 ? 2.430 9.353 16.869 1.00 86.19 196 ILE A CA 1
ATOM 1548 C C . ILE A 1 196 ? 1.912 10.644 17.524 1.00 86.19 196 ILE A C 1
ATOM 1550 O O . ILE A 1 196 ? 2.254 10.927 18.672 1.00 86.19 196 ILE A O 1
ATOM 1554 N N . ILE A 1 197 ? 1.082 11.424 16.820 1.00 88.94 197 ILE A N 1
ATOM 1555 C CA . ILE A 1 197 ? 0.494 12.669 17.348 1.00 88.94 197 ILE A CA 1
ATOM 1556 C C . ILE A 1 197 ? -0.442 12.391 18.537 1.00 88.94 197 ILE A C 1
ATOM 1558 O O . ILE A 1 197 ? -0.534 13.220 19.441 1.00 88.94 197 ILE A O 1
ATOM 1562 N N . HIS A 1 198 ? -1.092 11.225 18.571 1.00 82.06 198 HIS A N 1
ATOM 1563 C CA . HIS A 1 198 ? -2.002 10.810 19.645 1.00 82.06 198 HIS A CA 1
ATOM 1564 C C . HIS A 1 198 ? -1.313 10.014 20.767 1.00 82.06 198 HIS A C 1
ATOM 1566 O O . HIS A 1 198 ? -1.990 9.374 21.562 1.00 82.06 198 HIS A O 1
ATOM 1572 N N . ASN A 1 199 ? 0.020 10.097 20.879 1.00 77.44 199 ASN A N 1
ATOM 1573 C CA . ASN A 1 199 ? 0.850 9.373 21.853 1.00 77.44 199 ASN A CA 1
ATOM 1574 C C . ASN A 1 199 ? 0.879 7.838 21.695 1.00 77.44 199 ASN A C 1
ATOM 1576 O O . ASN A 1 199 ? 1.450 7.157 22.547 1.00 77.44 199 ASN A O 1
ATOM 1580 N N . GLU A 1 200 ? 0.406 7.289 20.575 1.00 77.94 200 GLU A N 1
ATOM 1581 C CA . GLU A 1 200 ? 0.538 5.866 20.227 1.00 77.94 200 GLU A CA 1
ATOM 1582 C C . GLU A 1 200 ? 1.885 5.593 19.535 1.00 77.94 200 GLU A C 1
ATOM 1584 O O . GLU A 1 200 ? 1.983 5.204 18.368 1.00 77.94 200 GLU A O 1
ATOM 1589 N N . MET A 1 201 ? 2.976 5.857 20.259 1.00 82.94 201 MET A N 1
ATOM 1590 C CA . MET A 1 201 ? 4.316 5.966 19.669 1.00 82.94 201 MET A CA 1
ATOM 1591 C C . MET A 1 201 ? 4.857 4.639 19.117 1.00 82.94 201 MET A C 1
ATOM 1593 O O . MET A 1 201 ? 5.514 4.633 18.077 1.00 82.94 201 MET A O 1
ATOM 1597 N N . ILE A 1 202 ? 4.604 3.518 19.804 1.00 79.38 202 ILE A N 1
ATOM 1598 C CA . ILE A 1 202 ? 5.123 2.202 19.391 1.00 79.38 202 ILE A CA 1
ATOM 1599 C C . ILE A 1 202 ? 4.448 1.750 18.091 1.00 79.38 202 ILE A C 1
ATOM 1601 O O . ILE A 1 202 ? 5.149 1.392 17.144 1.00 79.38 202 ILE A O 1
ATOM 1605 N N . SER A 1 203 ? 3.112 1.810 18.033 1.00 73.94 203 SER A N 1
ATOM 1606 C CA . SER A 1 203 ? 2.324 1.419 16.852 1.00 73.94 203 SER A CA 1
ATOM 1607 C C . SER A 1 203 ? 2.696 2.292 15.646 1.00 73.94 203 SER A C 1
ATOM 1609 O O . SER A 1 203 ? 3.121 1.781 14.601 1.00 73.94 203 SER A O 1
ATOM 1611 N N . GLY A 1 204 ? 2.742 3.614 15.855 1.00 78.75 204 GLY A N 1
ATOM 1612 C CA . GLY A 1 204 ? 3.098 4.569 14.810 1.00 78.75 204 GLY A CA 1
ATOM 1613 C C . GLY A 1 204 ? 4.518 4.387 14.264 1.00 78.75 204 GLY A C 1
ATOM 1614 O O . GLY A 1 204 ? 4.721 4.422 13.049 1.00 78.75 204 GLY A O 1
ATOM 1615 N N . LEU A 1 205 ? 5.517 4.121 15.116 1.00 89.31 205 LEU A N 1
ATOM 1616 C CA . LEU A 1 205 ? 6.893 3.862 14.664 1.00 89.31 205 LEU A CA 1
ATOM 1617 C C . LEU A 1 205 ? 7.007 2.587 13.822 1.00 89.31 205 LEU A C 1
ATOM 1619 O O . LEU A 1 205 ? 7.710 2.584 12.808 1.00 89.31 205 LEU A O 1
ATOM 1623 N N . ILE A 1 206 ? 6.322 1.512 14.218 1.00 86.00 206 ILE A N 1
ATOM 1624 C CA . ILE A 1 206 ? 6.336 0.244 13.478 1.00 86.00 206 ILE A CA 1
ATOM 1625 C C . ILE A 1 206 ? 5.698 0.437 12.101 1.00 86.00 206 ILE A C 1
ATOM 1627 O O . ILE A 1 206 ? 6.295 0.060 11.087 1.00 86.00 206 ILE A O 1
ATOM 1631 N N . ARG A 1 207 ? 4.528 1.082 12.041 1.00 84.62 207 ARG A N 1
ATOM 1632 C CA . ARG A 1 207 ? 3.816 1.350 10.784 1.00 84.62 207 ARG A CA 1
ATOM 1633 C C . ARG A 1 207 ? 4.621 2.263 9.855 1.00 84.62 207 ARG A C 1
ATOM 1635 O O . ARG A 1 207 ? 4.671 2.028 8.642 1.00 84.62 207 ARG A O 1
ATOM 1642 N N . LEU A 1 208 ? 5.301 3.270 10.408 1.00 91.81 208 LEU A N 1
ATOM 1643 C CA . LEU A 1 208 ? 6.201 4.143 9.654 1.00 91.81 208 LEU A CA 1
ATOM 1644 C C . LEU A 1 208 ? 7.378 3.354 9.063 1.00 91.81 208 LEU A C 1
ATOM 1646 O O . LEU A 1 208 ? 7.681 3.500 7.878 1.00 91.81 208 LEU A O 1
ATOM 1650 N N . LEU A 1 209 ? 8.008 2.485 9.857 1.00 94.94 209 LEU A N 1
ATOM 1651 C CA . LEU A 1 209 ? 9.132 1.662 9.412 1.00 94.94 209 LEU A CA 1
ATOM 1652 C C . LEU A 1 209 ? 8.719 0.680 8.307 1.00 94.94 209 LEU A C 1
ATOM 1654 O O . LEU A 1 209 ? 9.403 0.587 7.289 1.00 94.94 209 LEU A O 1
ATOM 1658 N N . GLN A 1 210 ? 7.579 0.001 8.454 1.00 89.00 210 GLN A N 1
ATOM 1659 C CA . GLN A 1 210 ? 7.024 -0.867 7.409 1.00 89.00 210 GLN A CA 1
ATOM 1660 C C . GLN A 1 210 ? 6.757 -0.095 6.110 1.00 89.00 210 GLN A C 1
ATOM 1662 O O . GLN A 1 210 ? 7.104 -0.554 5.020 1.00 89.00 210 GLN A O 1
ATOM 1667 N N . SER A 1 211 ? 6.192 1.110 6.219 1.00 93.00 211 SER A N 1
ATOM 1668 C CA . SER A 1 211 ? 5.923 1.971 5.063 1.00 93.00 211 SER A CA 1
ATOM 1669 C C . SER A 1 211 ? 7.212 2.428 4.378 1.00 93.00 211 SER A C 1
ATOM 1671 O O . SER A 1 211 ? 7.278 2.461 3.151 1.00 93.00 211 SER A O 1
ATOM 1673 N N . LEU A 1 212 ? 8.259 2.727 5.151 1.00 95.75 212 LEU A N 1
ATOM 1674 C CA . LEU A 1 212 ? 9.566 3.109 4.622 1.00 95.75 212 LEU A CA 1
ATOM 1675 C C . LEU A 1 212 ? 10.264 1.938 3.918 1.00 95.75 212 LEU A C 1
ATOM 1677 O O . LEU A 1 212 ? 10.808 2.125 2.832 1.00 95.75 212 LEU A O 1
ATOM 1681 N N . LEU A 1 213 ? 10.208 0.730 4.488 1.00 95.25 213 LEU A N 1
ATOM 1682 C CA . LEU A 1 213 ? 10.719 -0.486 3.844 1.00 95.25 213 LEU A CA 1
ATOM 1683 C C . LEU A 1 213 ? 9.972 -0.775 2.537 1.00 95.25 213 LEU A C 1
ATOM 1685 O O . LEU A 1 213 ? 10.595 -1.065 1.518 1.00 95.25 213 LEU A O 1
ATOM 1689 N N . SER A 1 214 ? 8.647 -0.615 2.545 1.00 93.62 214 SER A N 1
ATOM 1690 C CA . SER A 1 214 ? 7.808 -0.735 1.354 1.00 93.62 214 SER A CA 1
ATOM 1691 C C . SER A 1 214 ? 8.185 0.287 0.277 1.00 93.62 214 SER A C 1
ATOM 1693 O O . SER A 1 214 ? 8.375 -0.088 -0.878 1.00 93.62 214 SER A O 1
ATOM 1695 N N . ALA A 1 215 ? 8.351 1.563 0.639 1.00 94.94 215 ALA A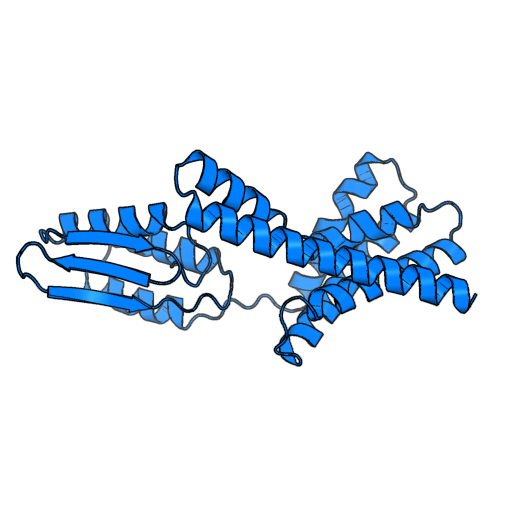 N 1
ATOM 1696 C CA . ALA A 1 215 ? 8.787 2.610 -0.286 1.00 94.94 215 ALA A CA 1
ATOM 1697 C C . ALA A 1 215 ? 10.208 2.361 -0.823 1.00 94.94 215 ALA A C 1
ATOM 1699 O O . ALA A 1 215 ? 10.470 2.575 -2.006 1.00 94.94 215 ALA A O 1
ATOM 1700 N N . GLY A 1 216 ? 11.110 1.854 0.022 1.00 96.50 216 GLY A N 1
ATOM 1701 C CA . GLY A 1 216 ? 12.448 1.431 -0.383 1.00 96.50 216 GLY A CA 1
ATOM 1702 C C . GLY A 1 216 ? 12.411 0.295 -1.406 1.00 96.50 216 GLY A C 1
ATOM 1703 O O . GLY A 1 216 ? 13.120 0.352 -2.407 1.00 96.50 216 GLY A O 1
ATOM 1704 N N . ALA A 1 217 ? 11.541 -0.699 -1.210 1.00 96.25 217 ALA A N 1
ATOM 1705 C CA . ALA A 1 217 ? 11.357 -1.800 -2.152 1.00 96.25 217 ALA A CA 1
ATOM 1706 C C . ALA A 1 217 ? 10.839 -1.332 -3.523 1.00 96.25 217 ALA A C 1
ATOM 1708 O O . ALA A 1 217 ? 11.330 -1.811 -4.545 1.00 96.25 217 ALA A O 1
ATOM 1709 N N . LEU A 1 218 ? 9.916 -0.360 -3.555 1.00 96.75 218 LEU A N 1
ATOM 1710 C CA . LEU A 1 218 ? 9.510 0.299 -4.803 1.00 96.75 218 LEU A CA 1
ATOM 1711 C C . LEU A 1 218 ? 10.742 0.935 -5.470 1.00 96.75 218 LEU A C 1
ATOM 1713 O O . LEU A 1 218 ? 11.123 0.538 -6.566 1.00 96.75 218 LEU A O 1
ATOM 1717 N N . GLY A 1 219 ? 11.477 1.795 -4.755 1.00 96.44 219 GLY A N 1
ATOM 1718 C CA . GLY A 1 219 ? 12.680 2.447 -5.292 1.00 96.44 219 GLY A CA 1
ATOM 1719 C C . GLY A 1 219 ? 13.736 1.478 -5.848 1.00 96.44 219 GLY A C 1
ATOM 1720 O O . GLY A 1 219 ? 14.350 1.756 -6.883 1.00 96.44 219 GLY A O 1
ATOM 1721 N N . VAL A 1 220 ? 13.919 0.315 -5.212 1.00 97.25 220 VAL A N 1
ATOM 1722 C CA . VAL A 1 220 ? 14.775 -0.769 -5.723 1.00 97.25 220 VAL A CA 1
ATOM 1723 C C . VAL A 1 220 ? 14.234 -1.320 -7.045 1.00 97.25 220 VAL A C 1
ATOM 1725 O O . VAL A 1 220 ? 15.000 -1.437 -8.001 1.00 97.25 220 VAL A O 1
ATOM 1728 N N . GLY A 1 221 ? 12.932 -1.606 -7.129 1.00 96.81 221 GLY A N 1
ATOM 1729 C CA . GLY A 1 221 ? 12.262 -2.050 -8.356 1.00 96.81 221 GLY A CA 1
ATOM 1730 C C . GLY A 1 221 ? 12.465 -1.080 -9.522 1.00 96.81 221 GLY A C 1
ATOM 1731 O O . GLY A 1 221 ? 12.959 -1.488 -10.578 1.00 96.81 221 GLY A O 1
ATOM 1732 N N . SER A 1 222 ? 12.189 0.210 -9.305 1.00 96.88 222 SER A N 1
ATOM 1733 C CA . SER A 1 222 ? 12.458 1.276 -10.280 1.00 96.88 222 SER A CA 1
ATOM 1734 C C . SER A 1 222 ? 13.918 1.323 -10.730 1.00 96.88 222 SER A C 1
ATOM 1736 O O . SER A 1 222 ? 14.207 1.368 -11.926 1.00 96.88 222 SER A O 1
ATOM 1738 N N . THR A 1 223 ? 14.858 1.292 -9.782 1.00 97.25 223 THR A N 1
ATOM 1739 C CA . THR A 1 223 ? 16.294 1.380 -10.089 1.00 97.25 223 THR A CA 1
ATOM 1740 C C . THR A 1 223 ? 16.754 0.195 -10.936 1.00 97.25 223 THR A C 1
ATOM 1742 O O . THR A 1 223 ? 17.441 0.386 -11.939 1.00 97.25 223 THR A O 1
ATOM 1745 N N . ILE A 1 224 ? 16.342 -1.025 -10.574 1.00 97.56 224 ILE A N 1
ATOM 1746 C CA . ILE A 1 224 ? 16.669 -2.241 -11.328 1.00 97.56 224 ILE A CA 1
ATOM 1747 C C . ILE A 1 224 ? 16.122 -2.147 -12.756 1.00 97.56 224 ILE A C 1
ATOM 1749 O O . ILE A 1 224 ? 16.849 -2.446 -13.703 1.00 97.56 224 ILE A O 1
ATOM 1753 N N . ALA A 1 225 ? 14.876 -1.696 -12.925 1.00 97.25 225 ALA A N 1
ATOM 1754 C CA . ALA A 1 225 ? 14.264 -1.543 -14.242 1.00 97.25 225 ALA A CA 1
ATOM 1755 C C . ALA A 1 225 ? 15.043 -0.575 -15.137 1.00 97.25 225 ALA A C 1
ATOM 1757 O O . ALA A 1 225 ? 15.350 -0.918 -16.276 1.00 97.25 225 ALA A O 1
ATOM 1758 N N . ILE A 1 226 ? 15.411 0.598 -14.611 1.00 96.12 226 ILE A N 1
ATOM 1759 C CA . ILE A 1 226 ? 16.172 1.611 -15.355 1.00 96.12 226 ILE A CA 1
ATOM 1760 C C . ILE A 1 226 ? 17.553 1.075 -15.752 1.00 96.12 226 ILE A C 1
ATOM 1762 O O . ILE A 1 226 ? 17.966 1.227 -16.900 1.00 96.12 226 ILE A O 1
ATOM 1766 N N . VAL A 1 227 ? 18.268 0.430 -14.822 1.00 97.19 227 VAL A N 1
ATOM 1767 C CA . VAL A 1 227 ? 19.602 -0.133 -15.091 1.00 97.19 227 VAL A CA 1
ATOM 1768 C C . VAL A 1 227 ? 19.535 -1.216 -16.165 1.00 97.19 227 VAL A C 1
ATOM 1770 O O . VAL A 1 227 ? 20.344 -1.205 -17.089 1.00 97.19 227 VAL A O 1
ATOM 1773 N N . ILE A 1 228 ? 18.563 -2.128 -16.074 1.00 96.38 228 ILE A N 1
ATOM 1774 C CA . ILE A 1 228 ? 18.373 -3.190 -17.069 1.00 96.38 228 ILE A CA 1
ATOM 1775 C C . ILE A 1 228 ? 17.990 -2.600 -18.426 1.00 96.38 228 ILE A C 1
ATOM 1777 O O . ILE A 1 228 ? 18.521 -3.034 -19.444 1.00 96.38 228 ILE A O 1
ATOM 1781 N N . PHE A 1 229 ? 17.105 -1.603 -18.451 1.00 95.69 229 PHE A N 1
ATOM 1782 C CA . PHE A 1 229 ? 16.689 -0.958 -19.691 1.00 95.69 229 PHE A CA 1
ATOM 1783 C C . PHE A 1 229 ? 17.878 -0.321 -20.419 1.00 95.69 229 PHE A C 1
ATOM 1785 O O . PHE A 1 229 ? 18.105 -0.627 -21.584 1.00 95.69 229 PHE A O 1
ATOM 1792 N N . ASN A 1 230 ? 18.688 0.469 -19.709 1.00 93.44 230 ASN A N 1
ATOM 1793 C CA . ASN A 1 230 ? 19.879 1.123 -20.266 1.00 93.44 230 ASN A CA 1
ATOM 1794 C C . ASN A 1 230 ? 21.002 0.144 -20.654 1.00 93.44 230 ASN A C 1
ATOM 1796 O O . ASN A 1 230 ? 21.921 0.514 -21.377 1.00 93.44 230 ASN A O 1
ATOM 1800 N N . ALA A 1 231 ? 20.997 -1.081 -20.120 1.00 94.50 231 ALA A N 1
ATOM 1801 C CA . ALA A 1 231 ? 21.957 -2.112 -20.507 1.00 94.50 231 ALA A CA 1
ATOM 1802 C C . ALA A 1 231 ? 21.543 -2.852 -21.791 1.00 94.50 231 ALA A C 1
ATOM 1804 O O . ALA A 1 231 ? 22.396 -3.431 -22.463 1.00 94.50 231 ALA A O 1
ATOM 1805 N N . LEU A 1 232 ? 20.244 -2.872 -22.107 1.00 91.19 232 LEU A N 1
ATOM 1806 C CA . LEU A 1 232 ? 19.680 -3.582 -23.258 1.00 91.19 232 LEU A CA 1
ATOM 1807 C C . LEU A 1 232 ? 19.499 -2.692 -24.496 1.00 91.19 232 LEU A C 1
ATOM 1809 O O . LEU A 1 232 ? 19.526 -3.221 -25.609 1.00 91.19 232 LEU A O 1
ATOM 1813 N N . PHE A 1 233 ? 19.297 -1.387 -24.307 1.00 85.38 233 PHE A N 1
ATOM 1814 C CA . PHE A 1 233 ? 19.016 -0.398 -25.353 1.00 85.38 233 PHE A CA 1
ATOM 1815 C C . PHE A 1 233 ? 19.993 0.773 -25.274 1.00 85.38 233 PHE A C 1
ATOM 1817 O O . PHE A 1 233 ? 20.423 1.231 -26.356 1.00 85.38 233 PHE A O 1
#